Protein AF-A0A957X904-F1 (afdb_monomer_lite)

Sequence (317 aa):
MTVTFKRHELLTELVPTVSINSQHCNVSQPSIAPAMNRIPTRLILPKRQPLYLSLRFLAGVILTFALTLFLFVIMMQPVLAEFGEMTILLGATAGVSLIAGLAAYYFGWFERSRRLAWTLLGGYLLSSLLTLLNVMVTTWRMFIEPHDRSLATILLLFATSIAMALGYFLSMAVTDKVGAVGEAARAIARGQLRTRVQVPGRDEVAELAHSFNEMAEQLEQADRQQRELEQLRRNLIAWVGHDLRTPLASVRAMVEALADGMVDDPATQQRYLRTAQRDIHALSLLIDNLFEMAQIDAGGLPLDRQPNALSDLLSDT

pLDDT: mean 71.55, std 19.42, range [31.61, 97.62]

Foldseek 3Di:
DDDDDDDDDDDDDDDDDDDDDDDDDDDDDDDDDDDDDDDPDDPPPPPPDPVVVLVVVVVVLVVVLVVVLVVCCVPPVDDPVVSVVVNVLSVVLSVVVSVVVVCCVVVPVVPPDPAPLVVQLVVLLVVLVSVLVSVLVVLVPPDPDPPVSVVSNVVSVVVSVVSSVVSNVVSVLLRVLQVQLVVQVVCVVVVVLPRAGCDDDPDPSRVVSVVSNVVSVVVVVVVVVVVVVVVVVVVVCVVLVVVLVVLVVLLVVLVVCVVVVVDVDPVVNVVSVVSNVVSVVVNVVVVVVVVVVVCVVVVVDDDPDDDDDPVVVVVVD

Radius of gyration: 44.97 Å; chains: 1; bounding box: 89×115×118 Å

Structure (mmCIF, N/CA/C/O backbone):
data_AF-A0A957X904-F1
#
_entry.id   AF-A0A957X904-F1
#
loop_
_atom_site.group_PDB
_atom_site.id
_atom_site.type_symbol
_atom_site.label_atom_id
_atom_site.label_alt_id
_atom_site.label_comp_id
_atom_site.label_asym_id
_atom_site.label_entity_id
_atom_site.label_seq_id
_atom_site.pdbx_PDB_ins_code
_atom_site.Cartn_x
_atom_site.Cartn_y
_atom_site.Cartn_z
_atom_site.occupancy
_atom_site.B_iso_or_equiv
_atom_site.auth_seq_id
_atom_site.auth_comp_id
_atom_site.auth_asym_id
_atom_site.auth_atom_id
_atom_site.pdbx_PDB_model_num
ATOM 1 N N . MET A 1 1 ? -44.330 72.583 50.716 1.00 31.67 1 MET A N 1
ATOM 2 C CA . MET A 1 1 ? -44.062 73.773 49.883 1.00 31.67 1 MET A CA 1
ATOM 3 C C . MET A 1 1 ? -42.564 73.787 49.603 1.00 31.67 1 MET A C 1
ATOM 5 O O . MET A 1 1 ? -41.793 73.561 50.523 1.00 31.67 1 MET A O 1
ATOM 9 N N . THR A 1 2 ? -42.207 73.861 48.327 1.00 34.34 2 THR A N 1
ATOM 10 C CA . THR A 1 2 ? -40.905 73.635 47.665 1.00 34.34 2 THR A CA 1
ATOM 11 C C . THR A 1 2 ? -39.723 74.392 48.284 1.00 34.34 2 THR A C 1
ATOM 13 O O . THR A 1 2 ? -39.941 75.519 48.695 1.00 34.34 2 THR A O 1
ATOM 16 N N . VAL A 1 3 ? -38.499 73.827 48.255 1.00 31.61 3 VAL A N 1
ATOM 17 C CA . VAL A 1 3 ? -37.268 74.403 47.641 1.00 31.61 3 VAL A CA 1
ATOM 18 C C . VAL A 1 3 ? -36.152 73.331 47.575 1.00 31.61 3 VAL A C 1
ATOM 20 O O . VAL A 1 3 ? -35.881 72.616 48.532 1.00 31.61 3 VAL A O 1
ATOM 23 N N . THR A 1 4 ? -35.525 73.245 46.401 1.00 35.28 4 THR A N 1
ATOM 24 C CA . THR A 1 4 ? -34.351 72.467 45.943 1.00 35.28 4 THR A CA 1
ATOM 25 C C . THR A 1 4 ? -32.992 73.117 46.261 1.00 35.28 4 THR A C 1
ATOM 27 O O . THR A 1 4 ? -32.924 74.334 46.163 1.00 35.28 4 THR A O 1
ATOM 30 N N . PHE A 1 5 ? -31.908 72.334 46.452 1.00 32.19 5 PHE A N 1
ATOM 31 C CA . PHE A 1 5 ? -30.491 72.611 46.050 1.00 32.19 5 PHE A CA 1
ATOM 32 C C . PHE A 1 5 ? -29.609 71.361 46.365 1.00 32.19 5 PHE A C 1
ATOM 34 O O . PHE A 1 5 ? -29.611 70.908 47.500 1.00 32.19 5 PHE A O 1
ATOM 41 N N . LYS A 1 6 ? -29.098 70.568 45.400 1.00 34.03 6 LYS A N 1
ATOM 42 C CA . LYS A 1 6 ? -27.820 70.614 44.626 1.00 34.03 6 LYS A CA 1
ATOM 43 C C . LYS A 1 6 ? -26.514 70.447 45.454 1.00 34.03 6 LYS A C 1
ATOM 45 O O . LYS A 1 6 ? -26.110 71.408 46.093 1.00 34.03 6 LYS A O 1
ATOM 50 N N . ARG A 1 7 ? -25.779 69.321 45.288 1.00 36.09 7 ARG A N 1
ATOM 51 C CA . ARG A 1 7 ? -24.495 69.169 44.525 1.00 36.09 7 ARG A CA 1
ATOM 52 C C . ARG A 1 7 ? -23.482 68.140 45.112 1.00 36.09 7 ARG A C 1
ATOM 54 O O . ARG A 1 7 ? -23.175 68.236 46.288 1.00 36.09 7 ARG A O 1
ATOM 61 N N . HIS A 1 8 ? -22.877 67.346 44.201 1.00 33.28 8 HIS A N 1
ATOM 62 C CA . HIS A 1 8 ? -21.558 66.644 44.232 1.00 33.28 8 HIS A CA 1
ATOM 63 C C . HIS A 1 8 ? -21.377 65.515 45.272 1.00 33.28 8 HIS A C 1
ATOM 65 O O . HIS A 1 8 ? -21.923 65.599 46.354 1.00 33.28 8 HIS A O 1
ATOM 71 N N . GLU A 1 9 ? -20.688 64.394 45.033 1.00 36.44 9 GLU A N 1
ATOM 72 C CA . GLU A 1 9 ? -19.596 63.989 44.124 1.00 36.44 9 GLU A CA 1
ATOM 73 C C . GLU A 1 9 ? -19.450 62.435 44.213 1.00 36.44 9 GLU A C 1
ATOM 75 O O . GLU A 1 9 ? -20.203 61.841 44.980 1.00 36.44 9 GLU A O 1
ATOM 80 N N . LEU A 1 10 ? -18.459 61.820 43.528 1.00 34.97 10 LEU A N 1
ATOM 81 C CA . LEU A 1 10 ? -17.953 60.420 43.673 1.00 34.97 10 LEU A CA 1
ATOM 82 C C . LEU A 1 10 ? -18.737 59.335 42.877 1.00 34.97 10 LEU A C 1
ATOM 84 O O . LEU A 1 10 ? -19.943 59.227 43.019 1.00 34.97 10 LEU A O 1
ATOM 88 N N . LEU A 1 11 ? -18.180 58.483 41.998 1.00 36.94 11 LEU A N 1
ATOM 89 C CA . LEU A 1 11 ? -16.813 58.004 41.748 1.00 36.94 11 LEU A CA 1
ATOM 90 C C . LEU A 1 11 ? -16.633 57.585 40.276 1.00 36.94 11 LEU A C 1
ATOM 92 O O . LEU A 1 11 ? -17.449 56.855 39.716 1.00 36.94 11 LEU A O 1
ATOM 96 N N . THR A 1 12 ? -15.498 57.992 39.712 1.00 34.53 12 THR A N 1
ATOM 97 C CA . THR A 1 12 ? -14.867 57.433 38.513 1.00 34.53 12 THR A CA 1
ATOM 98 C C . THR A 1 12 ? -13.638 56.654 39.004 1.00 34.53 12 THR A C 1
ATOM 100 O O . THR A 1 12 ? -12.665 57.282 39.409 1.00 34.53 12 THR A O 1
ATOM 103 N N . GLU A 1 13 ? -13.666 55.319 39.005 1.00 37.50 13 GLU A N 1
ATOM 104 C CA . GLU A 1 13 ? -12.480 54.455 39.199 1.00 37.50 13 GLU A CA 1
ATOM 105 C C . GLU A 1 13 ? -12.170 53.777 37.849 1.00 37.50 13 GLU A C 1
ATOM 107 O O . GLU A 1 13 ? -13.065 53.207 37.233 1.00 37.50 13 GLU A O 1
ATOM 112 N N . LEU A 1 14 ? -11.029 54.006 37.184 1.00 36.75 14 LEU A N 1
ATOM 113 C CA . LEU A 1 14 ? -9.638 53.613 37.491 1.00 36.75 14 LEU A CA 1
ATOM 114 C C . LEU A 1 14 ? -9.405 52.091 37.469 1.00 36.75 14 LEU A C 1
ATOM 116 O O . LEU A 1 14 ? -9.478 51.426 38.493 1.00 36.75 14 LEU A O 1
ATOM 120 N N . VAL A 1 15 ? -8.998 51.565 36.307 1.00 37.53 15 VAL A N 1
ATOM 121 C CA . VAL A 1 15 ? -8.236 50.307 36.199 1.00 37.53 15 VAL A CA 1
ATOM 122 C C . VAL A 1 15 ? -7.023 50.553 35.293 1.00 37.53 15 VAL A C 1
ATOM 124 O O . VAL A 1 15 ? -7.213 50.800 34.100 1.00 37.53 15 VAL A O 1
ATOM 127 N N . PRO A 1 16 ? -5.781 50.512 35.811 1.00 37.16 16 PRO A N 1
ATOM 128 C CA . PRO A 1 16 ? -4.582 50.536 34.991 1.00 37.16 16 PRO A CA 1
ATOM 129 C C . PRO A 1 16 ? -4.064 49.120 34.691 1.00 37.16 16 PRO A C 1
ATOM 131 O O . PRO A 1 16 ? -4.105 48.205 35.509 1.00 37.16 16 PRO A O 1
ATOM 134 N N . THR A 1 17 ? -3.534 48.988 33.482 1.00 37.53 17 THR A N 1
ATOM 135 C CA . THR A 1 17 ? -2.759 47.874 32.928 1.00 37.53 17 THR A CA 1
ATOM 136 C C . THR A 1 17 ? -1.468 47.599 33.702 1.00 37.53 17 THR A C 1
ATOM 138 O O . THR A 1 17 ? -0.701 48.529 33.948 1.00 37.53 17 THR A O 1
ATOM 141 N N . VAL A 1 18 ? -1.150 46.324 33.958 1.00 34.72 18 VAL A N 1
ATOM 142 C CA . VAL A 1 18 ? 0.202 45.879 34.339 1.00 34.72 18 VAL A CA 1
ATOM 143 C C . VAL A 1 18 ? 0.595 44.665 33.496 1.00 34.72 18 VAL A C 1
ATOM 145 O O . VAL A 1 18 ? -0.012 43.602 33.574 1.00 34.72 18 VAL A O 1
ATOM 148 N N . SER A 1 19 ? 1.626 44.863 32.677 1.00 35.84 19 SER A N 1
ATOM 149 C CA . SER A 1 19 ? 2.350 43.854 31.905 1.00 35.84 19 SER A CA 1
ATOM 150 C C . SER A 1 19 ? 3.629 43.505 32.662 1.00 35.84 19 SER A C 1
ATOM 152 O O . SER A 1 19 ? 4.439 44.401 32.892 1.00 35.84 19 SER A O 1
ATOM 154 N N . ILE A 1 20 ? 3.848 42.231 33.007 1.00 35.66 20 ILE A N 1
ATOM 155 C CA . ILE A 1 20 ? 5.158 41.734 33.457 1.00 35.66 20 ILE A CA 1
ATOM 156 C C . ILE A 1 20 ? 5.444 40.386 32.789 1.00 35.66 20 ILE A C 1
ATOM 158 O O . ILE A 1 20 ? 4.725 39.407 32.964 1.00 35.66 20 ILE A O 1
ATOM 162 N N . ASN A 1 21 ? 6.521 40.387 32.009 1.00 35.41 21 ASN A N 1
ATOM 163 C CA . ASN A 1 21 ? 7.203 39.244 31.423 1.00 35.41 21 ASN A CA 1
ATOM 164 C C . ASN A 1 21 ? 8.313 38.801 32.391 1.00 35.41 21 ASN A C 1
ATOM 166 O O . ASN A 1 21 ? 9.082 39.651 32.841 1.00 35.41 21 ASN A O 1
ATOM 170 N N . SER A 1 22 ? 8.448 37.505 32.671 1.00 37.84 22 SER A N 1
ATOM 171 C CA . SER A 1 22 ? 9.691 36.949 33.220 1.00 37.84 22 SER A CA 1
ATOM 172 C C . SER A 1 22 ? 9.853 35.468 32.877 1.00 37.84 22 SER A C 1
ATOM 174 O O . SER A 1 22 ? 9.089 34.591 33.274 1.00 37.84 22 SER A O 1
ATOM 176 N N . GLN A 1 23 ? 10.903 35.217 32.102 1.00 36.59 23 GLN A N 1
ATOM 177 C CA . GLN A 1 23 ? 11.491 33.914 31.843 1.00 36.59 23 GLN A CA 1
ATOM 178 C C . GLN A 1 23 ? 12.194 33.358 33.098 1.00 36.59 23 GLN A C 1
ATOM 180 O O . GLN A 1 23 ? 12.712 34.115 33.913 1.00 36.59 23 GLN A O 1
ATOM 185 N N . HIS A 1 24 ? 12.307 32.024 33.125 1.00 36.28 24 HIS A N 1
ATOM 186 C CA . HIS A 1 24 ? 13.259 31.187 33.876 1.00 36.28 24 HIS A CA 1
ATOM 187 C C . HIS A 1 24 ? 13.130 31.071 35.406 1.00 36.28 24 HIS A C 1
ATOM 189 O O . HIS A 1 24 ? 13.574 31.943 36.139 1.00 36.28 24 HIS A O 1
ATOM 195 N N . CYS A 1 25 ? 12.703 29.885 35.873 1.00 33.72 25 CYS A N 1
ATOM 196 C CA . CYS A 1 25 ? 13.503 29.010 36.753 1.00 33.72 25 CYS A CA 1
ATOM 197 C C . CYS A 1 25 ? 12.774 27.671 37.004 1.00 33.72 25 CYS A C 1
ATOM 199 O O . CYS A 1 25 ? 11.745 27.668 37.669 1.00 33.72 25 CYS A O 1
ATOM 201 N N . ASN A 1 26 ? 13.300 26.534 36.529 1.00 32.84 26 ASN A N 1
ATOM 202 C CA . ASN A 1 26 ? 13.511 25.376 37.407 1.00 32.84 26 ASN A CA 1
ATOM 203 C C . ASN A 1 26 ? 14.544 24.404 36.810 1.00 32.84 26 ASN A C 1
ATOM 205 O O . ASN A 1 26 ? 14.677 24.264 35.596 1.00 32.84 26 ASN A O 1
ATOM 209 N N . VAL A 1 27 ? 15.295 23.794 37.714 1.00 41.25 27 VAL A N 1
ATOM 210 C CA . VAL A 1 27 ? 16.651 23.263 37.609 1.00 41.25 27 VAL A CA 1
ATOM 211 C C . VAL A 1 27 ? 16.627 21.720 37.608 1.00 41.25 27 VAL A C 1
ATOM 213 O O . VAL A 1 27 ? 15.892 21.119 38.381 1.00 41.25 27 VAL A O 1
ATOM 216 N N . SER A 1 28 ? 17.406 21.117 36.693 1.00 38.31 28 SER A N 1
ATOM 217 C CA . SER A 1 28 ? 18.358 19.974 36.813 1.00 38.31 28 SER A CA 1
ATOM 218 C C . SER A 1 28 ? 18.241 19.052 38.055 1.00 38.31 28 SER A C 1
ATOM 220 O O . SER A 1 28 ? 18.188 19.580 39.155 1.00 38.31 28 SER A O 1
ATOM 222 N N . GLN A 1 29 ? 18.337 17.703 38.082 1.00 48.34 29 GLN A N 1
ATOM 223 C CA . GLN A 1 29 ? 19.063 16.623 37.344 1.00 48.34 29 GLN A CA 1
ATOM 224 C C . GLN A 1 29 ? 18.896 15.295 38.202 1.00 48.34 29 GLN A C 1
ATOM 226 O O . GLN A 1 29 ? 18.227 15.382 39.229 1.00 48.34 29 GLN A O 1
ATOM 231 N N . PRO A 1 30 ? 19.593 14.131 38.029 1.00 44.62 30 PRO A N 1
ATOM 232 C CA . PRO A 1 30 ? 19.871 13.257 36.866 1.00 44.62 30 PRO A CA 1
ATOM 233 C C . PRO A 1 30 ? 19.777 11.701 37.123 1.00 44.62 30 PRO A C 1
ATOM 235 O O . PRO A 1 30 ? 19.778 11.224 38.249 1.00 44.62 30 PRO A O 1
ATOM 238 N N . SER A 1 31 ? 19.853 10.920 36.026 1.00 38.28 31 SER A N 1
ATOM 239 C CA . SER A 1 31 ? 20.616 9.654 35.809 1.00 38.28 31 SER A CA 1
ATOM 240 C C . SER A 1 31 ? 20.348 8.340 36.588 1.00 38.28 31 SER A C 1
ATOM 242 O O . SER A 1 31 ? 20.919 8.134 37.653 1.00 38.28 31 SER A O 1
ATOM 244 N N . ILE A 1 32 ? 19.755 7.344 35.895 1.00 39.62 32 ILE A N 1
ATOM 245 C CA . ILE A 1 32 ? 20.239 5.938 35.836 1.00 39.62 32 ILE A CA 1
ATOM 246 C C . ILE A 1 32 ? 20.048 5.404 34.394 1.00 39.62 32 ILE A C 1
ATOM 248 O O . ILE A 1 32 ? 18.939 5.411 33.865 1.00 39.62 32 ILE A O 1
ATOM 252 N N . ALA A 1 33 ? 21.130 4.959 33.750 1.00 43.31 33 ALA A N 1
ATOM 253 C CA . ALA A 1 33 ? 21.159 4.234 32.466 1.00 43.31 33 ALA A CA 1
ATOM 254 C C . ALA A 1 33 ? 21.333 2.710 32.711 1.00 43.31 33 ALA A C 1
ATOM 256 O O . ALA A 1 33 ? 21.553 2.317 33.853 1.00 43.31 33 ALA A O 1
ATOM 257 N N . PRO A 1 34 ? 21.465 1.845 31.685 1.00 45.56 34 PRO A N 1
ATOM 258 C CA . PRO A 1 34 ? 20.548 1.536 30.585 1.00 45.56 34 PRO A CA 1
ATOM 259 C C . PRO A 1 34 ? 20.154 0.034 30.590 1.00 45.56 34 PRO A C 1
ATOM 261 O O . PRO A 1 34 ? 20.970 -0.829 30.904 1.00 45.56 34 PRO A O 1
ATOM 264 N N . ALA A 1 35 ? 18.938 -0.324 30.163 1.00 43.09 35 ALA A N 1
ATOM 265 C CA . ALA A 1 35 ? 18.599 -1.723 29.871 1.00 43.09 35 ALA A CA 1
ATOM 266 C C . ALA A 1 35 ? 18.770 -2.002 28.370 1.00 43.09 35 ALA A C 1
ATOM 268 O O . ALA A 1 35 ? 18.061 -1.467 27.519 1.00 43.09 35 ALA A O 1
ATOM 269 N N . MET A 1 36 ? 19.775 -2.822 28.078 1.00 44.22 36 MET A N 1
ATOM 270 C CA . MET A 1 36 ? 20.197 -3.312 26.772 1.00 44.22 36 MET A CA 1
ATOM 271 C C . MET A 1 36 ? 19.066 -3.867 25.889 1.00 44.22 36 MET A C 1
ATOM 273 O O . MET A 1 36 ? 18.312 -4.750 26.282 1.00 44.22 36 MET A O 1
ATOM 277 N N . ASN A 1 37 ? 19.104 -3.425 24.630 1.00 50.28 37 ASN A N 1
ATOM 278 C CA . ASN A 1 37 ? 19.083 -4.259 23.427 1.00 50.28 37 ASN A CA 1
ATOM 279 C C . ASN A 1 37 ? 18.023 -5.375 23.337 1.00 50.28 37 ASN A C 1
ATOM 281 O O . ASN A 1 37 ? 18.264 -6.506 23.751 1.00 50.28 37 ASN A O 1
ATOM 285 N N . ARG A 1 38 ? 16.953 -5.106 22.579 1.00 49.88 38 ARG A N 1
ATOM 286 C CA . ARG A 1 38 ? 16.425 -6.074 21.603 1.00 49.88 38 ARG A CA 1
ATOM 287 C C . ARG A 1 38 ? 16.066 -5.351 20.313 1.00 49.88 38 ARG A C 1
ATOM 289 O O . ARG A 1 38 ? 14.928 -4.950 20.101 1.00 49.88 38 ARG A O 1
ATOM 296 N N . ILE A 1 39 ? 17.063 -5.180 19.451 1.00 52.22 39 ILE A N 1
ATOM 297 C CA . ILE A 1 39 ? 16.830 -4.991 18.018 1.00 52.22 39 ILE A CA 1
ATOM 298 C C . ILE A 1 39 ? 16.138 -6.273 17.519 1.00 52.22 39 ILE A C 1
ATOM 300 O O . ILE A 1 39 ? 16.755 -7.335 17.623 1.00 52.22 39 ILE A O 1
ATOM 304 N N . PRO A 1 40 ? 14.902 -6.246 16.986 1.00 43.69 40 PRO A N 1
ATOM 305 C CA . PRO A 1 40 ? 14.392 -7.399 16.268 1.00 43.69 40 PRO A CA 1
ATOM 306 C C . PRO A 1 40 ? 15.175 -7.526 14.961 1.00 43.69 40 PRO A C 1
ATOM 308 O O . PRO A 1 40 ? 15.174 -6.650 14.095 1.00 43.69 40 PRO A O 1
ATOM 311 N N . THR A 1 41 ? 15.917 -8.624 14.916 1.00 49.62 41 THR A N 1
ATOM 312 C CA . THR A 1 41 ? 16.732 -9.188 13.851 1.00 49.62 41 THR A CA 1
ATOM 313 C C . THR A 1 41 ? 16.241 -8.774 12.468 1.00 49.62 41 THR A C 1
ATOM 315 O O . THR A 1 41 ? 15.245 -9.292 11.964 1.00 49.62 41 THR A O 1
ATOM 318 N N . ARG A 1 42 ? 16.970 -7.863 11.808 1.00 37.34 42 ARG A N 1
ATOM 319 C CA . ARG A 1 42 ? 16.876 -7.771 10.350 1.00 37.34 42 ARG A CA 1
ATOM 320 C C . ARG A 1 42 ? 17.268 -9.145 9.830 1.00 37.34 42 ARG A C 1
ATOM 322 O O . ARG A 1 42 ? 18.409 -9.561 10.020 1.00 37.34 42 ARG A O 1
ATOM 329 N N . LEU A 1 43 ? 16.328 -9.841 9.200 1.00 41.28 43 LEU A N 1
ATOM 330 C CA . LEU A 1 43 ? 16.641 -10.954 8.324 1.00 41.28 43 LEU A CA 1
ATOM 331 C C . LEU A 1 43 ? 17.522 -10.369 7.215 1.00 41.28 43 LEU A C 1
ATOM 333 O O . LEU A 1 43 ? 17.033 -9.806 6.236 1.00 41.28 43 LEU A O 1
ATOM 337 N N . ILE A 1 44 ? 18.838 -10.399 7.428 1.00 37.50 44 ILE A N 1
ATOM 338 C CA . ILE A 1 44 ? 19.819 -10.128 6.391 1.00 37.50 44 ILE A CA 1
ATOM 339 C C . ILE A 1 44 ? 19.670 -11.315 5.450 1.00 37.50 44 ILE A C 1
ATOM 341 O O . ILE A 1 44 ? 20.289 -12.359 5.644 1.00 37.50 44 ILE A O 1
ATOM 345 N N . LEU A 1 45 ? 18.788 -11.173 4.457 1.00 43.25 45 LEU A N 1
ATOM 346 C CA . LEU A 1 45 ? 18.852 -11.995 3.260 1.00 43.25 45 LEU A CA 1
ATOM 347 C C . LEU A 1 45 ? 20.325 -11.985 2.837 1.00 43.25 45 LEU A C 1
ATOM 349 O O . LEU A 1 45 ? 20.900 -10.891 2.757 1.00 43.25 45 LEU A O 1
ATOM 353 N N . PRO A 1 46 ? 20.969 -13.152 2.652 1.00 35.59 46 PRO A N 1
ATOM 354 C CA . PRO A 1 46 ? 22.378 -13.195 2.305 1.00 35.59 46 PRO A CA 1
ATOM 355 C C . PRO A 1 46 ? 22.566 -12.271 1.111 1.00 35.59 46 PRO A C 1
ATOM 357 O O . PRO A 1 46 ? 21.883 -12.433 0.098 1.00 35.59 46 PRO A O 1
ATOM 360 N N . LYS A 1 47 ? 23.427 -11.258 1.273 1.00 43.28 47 LYS A N 1
ATOM 361 C CA . LYS A 1 47 ? 23.848 -10.342 0.213 1.00 43.28 47 LYS A CA 1
ATOM 362 C C . LYS A 1 47 ? 24.332 -11.234 -0.923 1.00 43.28 47 LYS A C 1
ATOM 364 O O . LYS A 1 47 ? 25.460 -11.722 -0.866 1.00 43.28 47 LYS A O 1
ATOM 369 N N . ARG A 1 48 ? 23.446 -11.556 -1.878 1.00 43.62 48 ARG A N 1
ATOM 370 C CA . ARG A 1 48 ? 23.776 -12.426 -3.008 1.00 43.62 48 ARG A CA 1
ATOM 371 C C . ARG A 1 48 ? 25.012 -11.807 -3.625 1.00 43.62 48 ARG A C 1
ATOM 373 O O . ARG A 1 48 ? 25.005 -10.627 -3.971 1.00 43.62 48 ARG A O 1
ATOM 380 N N . GLN A 1 49 ? 26.097 -12.571 -3.602 1.00 49.59 49 GLN A N 1
ATOM 381 C CA . GLN A 1 49 ? 27.416 -12.022 -3.840 1.00 49.59 49 GLN A CA 1
ATOM 382 C C . GLN A 1 49 ? 27.438 -11.366 -5.230 1.00 49.59 49 GLN A C 1
ATOM 384 O O . GLN A 1 49 ? 27.058 -12.021 -6.206 1.00 49.59 49 GLN A O 1
ATOM 389 N N . PRO A 1 50 ? 27.884 -10.102 -5.340 1.00 52.62 50 PRO A N 1
ATOM 390 C CA . PRO A 1 50 ? 27.898 -9.351 -6.600 1.00 52.62 50 PRO A CA 1
ATOM 391 C C . PRO A 1 50 ? 28.709 -10.051 -7.707 1.00 52.62 50 PRO A C 1
ATOM 393 O O . PRO A 1 50 ? 28.497 -9.826 -8.897 1.00 52.62 50 PRO A O 1
ATOM 396 N N . LEU A 1 51 ? 29.603 -10.956 -7.301 1.00 57.31 51 LEU A N 1
ATOM 397 C CA . LEU A 1 51 ? 30.523 -11.692 -8.155 1.00 57.31 51 LEU A CA 1
ATOM 398 C C . LEU A 1 51 ? 29.825 -12.634 -9.150 1.00 57.31 51 LEU A C 1
ATOM 400 O O . LEU A 1 51 ? 30.291 -12.771 -10.272 1.00 57.31 51 LEU A O 1
ATOM 404 N N . TYR A 1 52 ? 28.705 -13.269 -8.785 1.00 60.69 52 TYR A N 1
ATOM 405 C CA . TYR A 1 52 ? 28.041 -14.237 -9.676 1.00 60.69 52 TYR A CA 1
ATOM 406 C C . TYR A 1 52 ? 27.320 -13.556 -10.852 1.00 60.69 52 TYR A C 1
ATOM 408 O O . TYR A 1 52 ? 27.219 -14.119 -11.941 1.00 60.69 52 TYR A O 1
ATOM 416 N N . LEU A 1 53 ? 26.835 -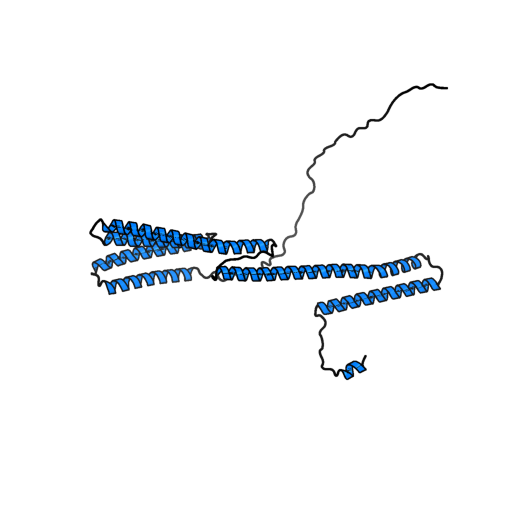12.326 -10.654 1.00 55.31 53 LEU A N 1
ATOM 417 C CA . LEU A 1 53 ? 26.144 -11.560 -11.691 1.00 55.31 53 LEU A CA 1
ATOM 418 C C . LEU A 1 53 ? 27.127 -11.005 -12.731 1.00 55.31 53 LEU A C 1
ATOM 420 O O . LEU A 1 53 ? 26.873 -11.118 -13.930 1.00 55.31 53 LEU A O 1
ATOM 424 N N . SER A 1 54 ? 28.271 -10.474 -12.286 1.00 61.00 54 SER A N 1
ATOM 425 C CA . SER A 1 54 ? 29.333 -10.010 -13.186 1.00 61.00 54 SER A CA 1
ATOM 426 C C . SER A 1 54 ? 29.970 -11.165 -13.964 1.00 61.00 54 SER A C 1
ATOM 428 O O . SER A 1 54 ? 30.234 -11.013 -15.156 1.00 61.00 54 SER A O 1
ATOM 430 N N . LEU A 1 55 ? 30.124 -12.343 -13.345 1.00 68.75 55 LEU A N 1
ATOM 431 C CA . LEU A 1 55 ? 30.623 -13.546 -14.021 1.00 68.75 55 LEU A CA 1
ATOM 432 C C . LEU A 1 55 ? 29.685 -14.012 -15.148 1.00 68.75 55 LEU A C 1
ATOM 434 O O . LEU A 1 55 ? 30.149 -14.369 -16.228 1.00 68.75 55 LEU A O 1
ATOM 438 N N . ARG A 1 56 ? 28.361 -13.972 -14.928 1.00 62.03 56 ARG A N 1
ATOM 439 C CA . ARG A 1 56 ? 27.358 -14.327 -15.951 1.0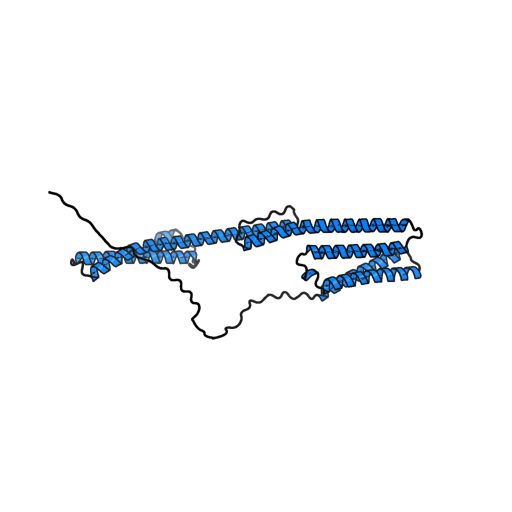0 62.03 56 ARG A CA 1
ATOM 440 C C . ARG A 1 56 ? 27.311 -13.324 -17.100 1.00 62.03 56 ARG A C 1
ATOM 442 O O . ARG A 1 56 ? 27.165 -13.734 -18.247 1.00 62.03 56 ARG A O 1
ATOM 449 N N . PHE A 1 57 ? 27.450 -12.033 -16.804 1.00 57.25 57 PHE A N 1
ATOM 450 C CA . PHE A 1 57 ? 27.516 -10.989 -17.827 1.00 57.25 57 PHE A CA 1
ATOM 451 C C . PHE A 1 57 ? 28.770 -11.137 -18.698 1.00 57.25 57 PHE A C 1
ATOM 453 O O . PHE A 1 57 ? 28.666 -11.154 -19.922 1.00 57.25 57 PHE A O 1
ATOM 460 N N . LEU A 1 58 ? 29.934 -11.345 -18.074 1.00 67.31 58 LEU A N 1
ATOM 461 C CA . LEU A 1 58 ? 31.195 -11.605 -18.771 1.00 67.31 58 LEU A CA 1
ATOM 462 C C . LEU A 1 58 ? 31.100 -12.849 -19.668 1.00 67.31 58 LEU A C 1
ATOM 464 O O . LEU A 1 58 ? 31.485 -12.797 -20.833 1.00 67.31 58 LEU A O 1
ATOM 468 N N . ALA A 1 59 ? 30.531 -13.943 -19.151 1.00 69.38 59 ALA A N 1
ATOM 469 C CA . ALA A 1 59 ? 30.309 -15.164 -19.923 1.00 69.38 59 ALA A CA 1
ATOM 470 C C . ALA A 1 59 ? 29.379 -14.932 -21.128 1.00 69.38 59 ALA A C 1
ATOM 472 O O . ALA A 1 59 ? 29.649 -15.442 -22.213 1.00 69.38 59 ALA A O 1
ATOM 473 N N . GLY A 1 60 ? 28.323 -14.126 -20.963 1.00 62.31 60 GLY A N 1
ATOM 474 C CA . GLY A 1 60 ? 27.423 -13.738 -22.051 1.00 62.31 60 GLY A CA 1
ATOM 475 C C . GLY A 1 60 ? 28.129 -12.948 -23.155 1.00 62.31 60 GLY A C 1
ATOM 476 O O . GLY A 1 60 ? 27.992 -13.293 -24.326 1.00 62.31 60 GLY A O 1
ATOM 477 N N . VAL A 1 61 ? 28.941 -11.947 -22.793 1.00 63.34 61 VAL A N 1
ATOM 478 C CA . VAL A 1 61 ? 29.713 -11.136 -23.754 1.00 63.34 61 VAL A CA 1
ATOM 479 C C . VAL A 1 61 ? 30.710 -12.002 -24.533 1.00 63.34 61 VAL A C 1
ATOM 481 O O . VAL A 1 61 ? 30.762 -11.925 -25.762 1.00 63.34 61 VAL A O 1
ATOM 484 N N . ILE A 1 62 ? 31.448 -12.880 -23.843 1.00 70.69 62 ILE A N 1
ATOM 485 C CA . ILE A 1 62 ? 32.400 -13.812 -24.471 1.00 70.69 62 ILE A CA 1
ATOM 486 C C . ILE A 1 62 ? 31.680 -14.764 -25.436 1.00 70.69 62 ILE A C 1
ATOM 488 O O . ILE A 1 62 ? 32.155 -14.973 -26.551 1.00 70.69 62 ILE A O 1
ATOM 492 N N . LEU A 1 63 ? 30.516 -15.298 -25.048 1.00 70.12 63 LEU A N 1
ATOM 493 C CA . LEU A 1 63 ? 29.717 -16.183 -25.896 1.00 70.12 63 LEU A CA 1
ATOM 494 C C . LEU A 1 63 ? 29.222 -15.468 -27.161 1.00 70.12 63 LEU A C 1
ATOM 496 O O . LEU A 1 63 ? 29.358 -16.007 -28.257 1.00 70.12 63 LEU A O 1
ATOM 500 N N . THR A 1 64 ? 28.689 -14.248 -27.032 1.00 61.41 64 THR A N 1
ATOM 501 C CA . THR A 1 64 ? 28.238 -13.457 -28.190 1.00 61.41 64 THR A CA 1
ATOM 502 C C . THR A 1 64 ? 29.385 -13.101 -29.130 1.00 61.41 64 THR A C 1
ATOM 504 O O . THR A 1 64 ? 29.226 -13.178 -30.347 1.00 61.41 64 THR A O 1
ATOM 507 N N . PHE A 1 65 ? 30.559 -12.776 -28.583 1.00 65.75 65 PHE A N 1
ATOM 508 C CA . PHE A 1 65 ? 31.761 -12.494 -29.360 1.00 65.75 65 PHE A CA 1
ATOM 509 C C . PHE A 1 65 ? 32.234 -13.735 -30.130 1.00 65.75 65 PHE A C 1
ATOM 511 O O . PHE A 1 65 ? 32.435 -13.668 -31.342 1.00 65.75 65 PHE A O 1
ATOM 518 N N . ALA A 1 66 ? 32.323 -14.884 -29.453 1.00 68.19 66 ALA A N 1
ATOM 519 C CA . ALA A 1 66 ? 32.713 -16.153 -30.063 1.00 68.19 66 ALA A CA 1
ATOM 520 C C . ALA A 1 66 ? 31.730 -16.600 -31.157 1.00 68.19 66 ALA A C 1
ATOM 522 O O . ALA A 1 66 ? 32.160 -17.011 -32.232 1.00 68.19 66 ALA A O 1
ATOM 523 N N . LEU A 1 67 ? 30.419 -16.470 -30.920 1.00 68.88 67 LEU A N 1
ATOM 524 C CA . LEU A 1 67 ? 29.382 -16.811 -31.897 1.00 68.88 67 LEU A CA 1
ATOM 525 C C . LEU A 1 67 ? 29.439 -15.906 -33.136 1.00 68.88 67 LEU A C 1
ATOM 527 O O . LEU A 1 67 ? 29.325 -16.392 -34.259 1.00 68.88 67 LEU A O 1
ATOM 531 N N . THR A 1 68 ? 29.650 -14.603 -32.936 1.00 62.59 68 THR A N 1
ATOM 532 C CA . THR A 1 68 ? 29.766 -13.628 -34.033 1.00 62.59 68 THR A CA 1
ATOM 533 C C . THR A 1 68 ? 30.992 -13.921 -34.896 1.00 62.59 68 THR A C 1
ATOM 535 O O . THR A 1 68 ? 30.902 -13.935 -36.122 1.00 62.59 68 THR A O 1
ATOM 538 N N . LEU A 1 69 ? 32.127 -14.227 -34.262 1.00 63.78 69 LEU A N 1
ATOM 539 C CA . LEU A 1 69 ? 33.371 -14.569 -34.949 1.00 63.78 69 LEU A CA 1
ATOM 540 C C . LEU A 1 69 ? 33.263 -15.910 -35.693 1.00 63.78 69 LEU A C 1
ATOM 542 O O . LEU A 1 69 ? 33.717 -16.025 -36.828 1.00 63.78 69 LEU A O 1
ATOM 546 N N . PHE A 1 70 ? 32.596 -16.899 -35.096 1.00 69.69 70 PHE A N 1
ATOM 547 C CA . PHE A 1 70 ? 32.317 -18.189 -35.727 1.00 69.69 70 PHE A CA 1
ATOM 548 C C . PHE A 1 70 ? 31.426 -18.056 -36.972 1.00 69.69 70 PHE A C 1
ATOM 550 O O . PHE A 1 70 ? 31.764 -18.588 -38.030 1.00 69.69 70 PHE A O 1
ATOM 557 N N . LEU A 1 71 ? 30.322 -17.303 -36.878 1.00 61.38 71 LEU A N 1
ATOM 558 C CA . LEU A 1 71 ? 29.431 -17.038 -38.015 1.00 61.38 71 LEU A CA 1
ATOM 559 C C . LEU A 1 71 ? 30.152 -16.303 -39.152 1.00 61.38 71 LEU A C 1
ATOM 561 O O . LEU A 1 71 ? 29.962 -16.645 -40.318 1.00 61.38 71 LEU A O 1
ATOM 565 N N . PHE A 1 72 ? 31.010 -15.336 -38.821 1.00 57.75 72 PHE A N 1
ATOM 566 C CA . PHE A 1 72 ? 31.812 -14.602 -39.799 1.00 57.75 72 PHE A CA 1
ATOM 567 C C . PHE A 1 72 ? 32.779 -15.515 -40.570 1.00 57.75 72 PHE A C 1
ATOM 569 O O . PHE A 1 72 ? 32.828 -15.458 -41.799 1.00 57.75 72 PHE A O 1
ATOM 576 N N . VAL A 1 73 ? 33.500 -16.398 -39.867 1.00 66.81 73 VAL A N 1
ATOM 577 C CA . VAL A 1 73 ? 34.434 -17.358 -40.485 1.00 66.81 73 VAL A CA 1
ATOM 578 C C . VAL A 1 73 ? 33.713 -18.299 -41.450 1.00 66.81 73 VAL A C 1
ATOM 580 O O . VAL A 1 73 ? 34.223 -18.564 -42.537 1.00 66.81 73 VAL A O 1
ATOM 583 N N . ILE A 1 74 ? 32.520 -18.772 -41.076 1.00 69.50 74 ILE A N 1
ATOM 584 C CA . ILE A 1 74 ? 31.722 -19.680 -41.911 1.00 69.50 74 ILE A CA 1
ATOM 585 C C . ILE A 1 74 ? 31.161 -18.976 -43.150 1.00 69.50 74 ILE A C 1
ATOM 587 O O . ILE A 1 74 ? 31.171 -19.565 -44.228 1.00 69.50 74 ILE A O 1
ATOM 591 N N . MET A 1 75 ? 30.670 -17.740 -43.020 1.00 55.53 75 MET A N 1
ATOM 592 C CA . MET A 1 75 ? 30.033 -17.025 -44.133 1.00 55.53 75 MET A CA 1
ATOM 593 C C . MET A 1 75 ? 31.017 -16.456 -45.159 1.00 55.53 75 MET A C 1
ATOM 595 O O . MET A 1 75 ? 30.696 -16.460 -46.343 1.00 55.53 75 MET A O 1
ATOM 599 N N . MET A 1 76 ? 32.168 -15.929 -44.729 1.00 61.28 76 MET A N 1
ATOM 600 C CA . MET A 1 76 ? 33.013 -15.079 -45.588 1.00 61.28 76 MET A CA 1
ATOM 601 C C . MET A 1 76 ? 34.328 -15.722 -46.050 1.00 61.28 76 MET A C 1
ATOM 603 O O . MET A 1 76 ? 34.986 -15.127 -46.894 1.00 61.28 76 MET A O 1
ATOM 607 N N . GLN A 1 77 ? 34.730 -16.890 -45.519 1.00 64.31 77 GLN A N 1
ATOM 608 C CA . GLN A 1 77 ? 36.043 -17.527 -45.776 1.00 64.31 77 GLN A CA 1
ATOM 609 C C . GLN A 1 77 ? 37.206 -16.511 -45.935 1.00 64.31 77 GLN A C 1
ATOM 611 O O . GLN A 1 77 ? 37.860 -16.466 -46.978 1.00 64.31 77 GLN A O 1
ATOM 616 N N . PRO A 1 78 ? 37.444 -15.653 -44.925 1.00 63.41 78 PRO A N 1
ATOM 617 C CA . PRO A 1 78 ? 38.302 -14.479 -45.071 1.00 63.41 78 PRO A CA 1
ATOM 618 C C . PRO A 1 78 ? 39.788 -14.838 -45.215 1.00 63.41 78 PRO A C 1
ATOM 620 O O . PRO A 1 78 ? 40.276 -15.817 -44.644 1.00 63.41 78 PRO A O 1
ATOM 623 N N . VAL A 1 79 ? 40.540 -13.985 -45.915 1.00 69.75 79 VAL 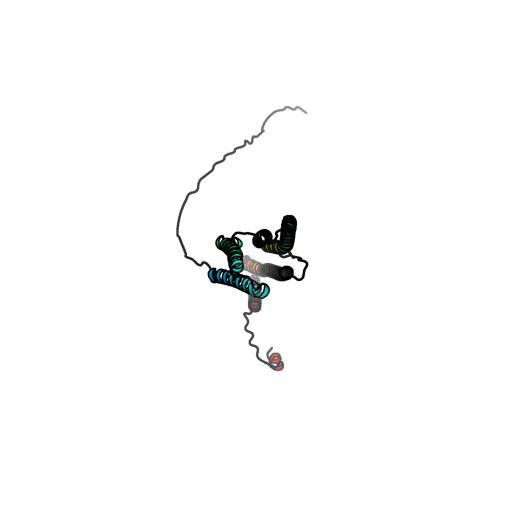A N 1
ATOM 624 C CA . VAL A 1 79 ? 42.009 -14.064 -45.993 1.00 69.75 79 VAL A CA 1
ATOM 625 C C . VAL A 1 79 ? 42.612 -13.713 -44.618 1.00 69.75 79 VAL A C 1
ATOM 627 O O . VAL A 1 79 ? 42.096 -12.843 -43.915 1.00 69.75 79 VAL A O 1
ATOM 630 N N . LEU A 1 80 ? 43.719 -14.359 -44.215 1.00 69.94 80 LEU A N 1
ATOM 631 C CA . LEU A 1 80 ? 44.306 -14.254 -42.858 1.00 69.94 80 LEU A CA 1
ATOM 632 C C . LEU A 1 80 ? 44.562 -12.809 -42.368 1.00 69.94 80 LEU A C 1
ATOM 634 O O . LEU A 1 80 ? 44.511 -12.559 -41.165 1.00 69.94 80 LEU A O 1
ATOM 638 N N . ALA A 1 81 ? 44.809 -11.860 -43.277 1.00 65.38 81 ALA A N 1
ATOM 639 C CA . ALA A 1 81 ? 45.019 -10.450 -42.939 1.00 65.38 81 ALA A CA 1
ATOM 640 C C . ALA A 1 81 ? 43.720 -9.725 -42.521 1.00 65.38 81 ALA A C 1
ATOM 642 O O . ALA A 1 81 ? 43.713 -8.989 -41.536 1.00 65.38 81 ALA A O 1
ATOM 643 N N . GLU A 1 82 ? 42.602 -9.982 -43.206 1.00 62.47 82 GLU A N 1
ATOM 644 C CA . GLU A 1 82 ? 41.297 -9.354 -42.933 1.00 62.47 82 GLU A CA 1
ATOM 645 C C . GLU A 1 82 ? 40.666 -9.891 -41.640 1.00 62.47 82 GLU A C 1
ATOM 647 O O . GLU A 1 82 ? 39.992 -9.170 -40.897 1.00 62.47 82 GLU A O 1
ATOM 652 N N . PHE A 1 83 ? 40.955 -11.155 -41.319 1.00 64.38 83 PHE A N 1
ATOM 653 C CA . PHE A 1 83 ? 40.548 -11.783 -40.065 1.00 64.38 83 PHE A CA 1
ATOM 654 C C . PHE A 1 83 ? 41.174 -11.099 -38.837 1.00 64.38 83 PHE A C 1
ATOM 656 O O . PHE A 1 83 ? 40.498 -10.900 -37.822 1.00 64.38 83 PHE A O 1
ATOM 663 N N . GLY A 1 84 ? 42.446 -10.691 -38.931 1.00 68.69 84 GLY A N 1
ATOM 664 C CA . GLY A 1 84 ? 43.139 -9.969 -37.861 1.00 68.69 84 GLY A CA 1
ATOM 665 C C . GLY A 1 84 ? 42.487 -8.620 -37.553 1.00 68.69 84 GLY A C 1
ATOM 666 O O . GLY A 1 84 ? 42.217 -8.309 -36.392 1.00 68.69 84 GLY A O 1
ATOM 667 N N . GLU A 1 85 ? 42.149 -7.849 -38.587 1.00 64.19 85 GLU A N 1
ATOM 668 C CA . GLU A 1 85 ? 41.518 -6.537 -38.420 1.00 64.19 85 GLU A CA 1
ATOM 669 C C . GLU A 1 85 ? 40.120 -6.605 -37.797 1.00 64.19 85 GLU A C 1
ATOM 671 O O . GLU A 1 85 ? 39.793 -5.794 -36.922 1.00 64.19 85 GLU A O 1
ATOM 676 N N . MET A 1 86 ? 39.303 -7.575 -38.216 1.00 61.22 86 MET A N 1
ATOM 677 C CA . MET A 1 86 ? 37.952 -7.763 -37.682 1.00 61.22 86 MET A CA 1
ATOM 678 C C . MET A 1 86 ? 37.970 -8.270 -36.240 1.00 61.22 86 MET A C 1
ATOM 680 O O . MET A 1 86 ? 37.195 -7.792 -35.409 1.00 61.22 86 MET A O 1
ATOM 684 N N . THR A 1 87 ? 38.895 -9.176 -35.908 1.00 67.75 87 THR A N 1
ATOM 685 C CA . THR A 1 87 ? 39.059 -9.685 -34.538 1.00 67.75 87 THR A CA 1
ATOM 686 C C . THR A 1 87 ? 39.452 -8.563 -33.575 1.00 67.75 87 THR A C 1
ATOM 688 O O . THR A 1 87 ? 38.909 -8.473 -32.473 1.00 67.75 87 THR A O 1
ATOM 691 N N . ILE A 1 88 ? 40.338 -7.658 -34.003 1.00 71.75 88 ILE A N 1
ATOM 692 C CA . ILE A 1 88 ? 40.742 -6.492 -33.206 1.00 71.75 88 ILE A CA 1
ATOM 693 C C . ILE A 1 88 ? 39.568 -5.519 -33.021 1.00 71.75 88 ILE A C 1
ATOM 695 O O . ILE A 1 88 ? 39.342 -5.040 -31.909 1.00 71.75 88 ILE A O 1
ATOM 699 N N . LEU A 1 89 ? 38.786 -5.248 -34.071 1.00 63.56 89 LEU A N 1
ATOM 700 C CA . LEU A 1 89 ? 37.643 -4.329 -34.011 1.00 63.56 89 LEU A CA 1
ATOM 701 C C . LEU A 1 89 ? 36.511 -4.850 -33.106 1.00 63.56 89 LEU A C 1
ATOM 703 O O . LEU A 1 89 ? 36.027 -4.135 -32.222 1.00 63.56 89 LEU A O 1
ATOM 707 N N . LEU A 1 90 ? 36.098 -6.105 -33.298 1.00 62.09 90 LEU A N 1
ATOM 708 C CA . LEU A 1 90 ? 35.086 -6.752 -32.460 1.00 62.09 90 LEU A CA 1
ATOM 709 C C . LEU A 1 90 ? 35.583 -6.885 -31.012 1.00 62.09 90 LEU A C 1
ATOM 711 O O . LEU A 1 90 ? 34.816 -6.680 -30.074 1.00 62.09 90 LEU A O 1
ATOM 715 N N . GLY A 1 91 ? 36.875 -7.172 -30.814 1.00 66.75 91 GLY A N 1
ATOM 716 C CA . GLY A 1 91 ? 37.480 -7.276 -29.487 1.00 66.75 91 GLY A CA 1
ATOM 717 C C . GLY A 1 91 ? 37.483 -5.938 -28.747 1.00 66.75 91 GLY A C 1
ATOM 718 O O . GLY A 1 91 ? 37.119 -5.874 -27.573 1.00 66.75 91 GLY A O 1
ATOM 719 N N . ALA A 1 92 ? 37.814 -4.848 -29.445 1.00 70.44 92 ALA A N 1
ATOM 720 C CA . ALA A 1 92 ? 37.788 -3.502 -28.883 1.00 70.44 92 ALA A CA 1
ATOM 721 C C . ALA A 1 92 ? 36.363 -3.065 -28.496 1.00 70.44 92 ALA A C 1
ATOM 723 O O . ALA A 1 92 ? 36.148 -2.561 -27.394 1.00 70.44 92 ALA A O 1
ATOM 724 N N . THR A 1 93 ? 35.370 -3.303 -29.358 1.00 61.97 93 THR A N 1
ATOM 725 C CA . THR A 1 93 ? 33.966 -2.936 -29.086 1.00 61.97 93 THR A CA 1
ATOM 726 C C . THR A 1 93 ? 33.343 -3.779 -27.967 1.00 61.97 93 THR A C 1
ATOM 728 O O . THR A 1 93 ? 32.641 -3.237 -27.105 1.00 61.97 93 THR A O 1
ATOM 731 N N . ALA A 1 94 ? 33.661 -5.075 -27.904 1.00 62.91 94 ALA A N 1
ATOM 732 C CA . ALA A 1 94 ? 33.288 -5.943 -26.789 1.00 62.91 94 ALA A CA 1
ATOM 733 C C . ALA A 1 94 ? 33.936 -5.483 -25.471 1.00 62.91 94 ALA A C 1
ATOM 735 O O . ALA A 1 94 ? 33.260 -5.417 -24.444 1.00 62.91 94 ALA A O 1
ATOM 736 N N . GLY A 1 95 ? 35.213 -5.086 -25.506 1.00 69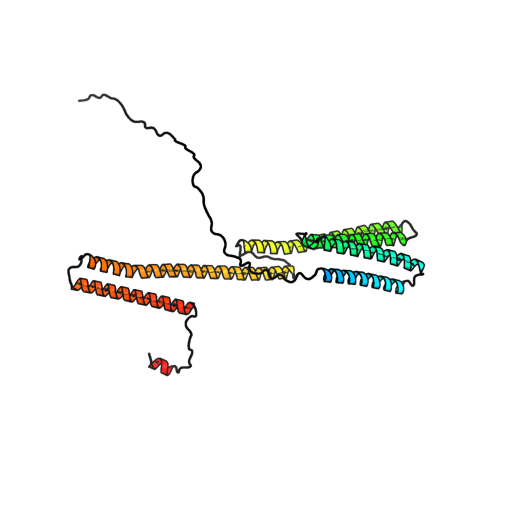.56 95 GLY A N 1
ATOM 737 C CA . GLY A 1 95 ? 35.934 -4.550 -24.350 1.00 69.56 95 GLY A CA 1
ATOM 738 C C . GLY A 1 95 ? 35.316 -3.260 -23.805 1.00 69.56 95 GLY A C 1
ATOM 739 O O . GLY A 1 95 ? 35.072 -3.156 -22.604 1.00 69.56 95 GLY A O 1
ATOM 740 N N . VAL A 1 96 ? 34.984 -2.300 -24.674 1.00 70.44 96 VAL A N 1
ATOM 741 C CA . VAL A 1 96 ? 34.320 -1.047 -24.268 1.00 70.44 96 VAL A CA 1
ATOM 742 C C . VAL A 1 96 ? 32.932 -1.321 -23.680 1.00 70.44 96 VAL A C 1
ATOM 744 O O . VAL A 1 96 ? 32.599 -0.775 -22.629 1.00 70.44 96 VAL A O 1
ATOM 747 N N . SER A 1 97 ? 32.146 -2.208 -24.300 1.00 64.00 97 SER A N 1
ATOM 748 C CA . SER A 1 97 ? 30.822 -2.613 -23.796 1.00 64.00 97 SER A CA 1
ATOM 749 C C . SER A 1 97 ? 30.911 -3.248 -22.404 1.00 64.00 97 SER A C 1
ATOM 751 O O . SER A 1 97 ? 30.111 -2.946 -21.516 1.00 64.00 97 SER A O 1
ATOM 753 N N . LEU A 1 98 ? 31.920 -4.099 -22.196 1.00 67.69 98 LEU A N 1
ATOM 754 C CA . LEU A 1 98 ? 32.173 -4.779 -20.931 1.00 67.69 98 LEU A CA 1
ATOM 755 C C . LEU A 1 98 ? 32.594 -3.794 -19.832 1.00 67.69 98 LEU A C 1
ATOM 757 O O . LEU A 1 98 ? 32.051 -3.843 -18.729 1.00 67.69 98 LEU A O 1
ATOM 761 N N . ILE A 1 99 ? 33.516 -2.875 -20.134 1.00 74.31 99 ILE A N 1
ATOM 762 C CA . ILE A 1 99 ? 33.980 -1.847 -19.191 1.00 74.31 99 ILE A CA 1
ATOM 763 C C . ILE A 1 99 ? 32.833 -0.904 -18.823 1.00 74.31 99 ILE A C 1
ATOM 765 O O . ILE A 1 99 ? 32.647 -0.610 -17.645 1.00 74.31 99 ILE A O 1
ATOM 769 N N . ALA A 1 100 ? 32.027 -0.470 -19.796 1.00 65.62 100 ALA A N 1
ATOM 770 C CA . ALA A 1 100 ? 30.884 0.403 -19.549 1.00 65.62 100 ALA A CA 1
ATOM 771 C C . ALA A 1 100 ? 29.812 -0.285 -18.681 1.00 65.62 100 ALA A C 1
ATOM 773 O O . ALA A 1 100 ? 29.310 0.317 -17.729 1.00 65.62 100 ALA A O 1
ATOM 774 N N . GLY A 1 101 ? 29.515 -1.563 -18.945 1.00 61.19 101 GLY A N 1
ATOM 775 C CA . GLY A 1 101 ? 28.597 -2.364 -18.129 1.00 61.19 101 GLY A CA 1
ATOM 776 C C . GLY A 1 101 ? 29.103 -2.592 -16.700 1.00 61.19 101 GLY A C 1
ATOM 777 O O . GLY A 1 101 ? 28.351 -2.422 -15.738 1.00 61.19 101 GLY A O 1
ATOM 778 N N . LEU A 1 102 ? 30.392 -2.910 -16.536 1.00 69.06 102 LEU A N 1
ATOM 779 C CA . LEU A 1 102 ? 31.019 -3.087 -15.222 1.00 69.06 102 LEU A CA 1
ATOM 780 C C . LEU A 1 102 ? 31.128 -1.771 -14.445 1.00 69.06 102 LEU A C 1
ATOM 782 O O . LEU A 1 102 ? 30.916 -1.768 -13.235 1.00 69.06 102 LEU A O 1
ATOM 786 N N . ALA A 1 103 ? 31.399 -0.652 -15.117 1.00 67.56 103 ALA A N 1
ATOM 787 C CA . ALA A 1 103 ? 31.405 0.670 -14.501 1.00 67.56 103 ALA A CA 1
ATOM 788 C C . ALA A 1 103 ? 30.001 1.056 -14.011 1.00 67.56 103 ALA A C 1
ATOM 790 O O . ALA A 1 103 ? 29.850 1.454 -12.857 1.00 67.56 103 ALA A O 1
ATOM 791 N N . ALA A 1 104 ? 28.961 0.865 -14.830 1.00 62.31 104 ALA A N 1
ATOM 792 C CA . ALA A 1 104 ? 27.575 1.111 -14.423 1.00 62.31 104 ALA A CA 1
ATOM 793 C C . ALA A 1 104 ? 27.167 0.270 -13.197 1.00 62.31 104 ALA A C 1
ATOM 795 O O . ALA A 1 104 ? 26.448 0.752 -12.316 1.00 62.31 104 ALA A O 1
ATOM 796 N N . TYR A 1 105 ? 27.668 -0.965 -13.116 1.00 63.16 105 TYR A N 1
ATOM 797 C CA . TYR A 1 105 ? 27.474 -1.853 -11.975 1.00 63.16 105 TYR A CA 1
ATOM 798 C C . TYR A 1 105 ? 28.239 -1.395 -10.722 1.00 63.16 105 TYR A C 1
ATOM 800 O O . TYR A 1 105 ? 27.641 -1.249 -9.657 1.00 63.16 105 TYR A O 1
ATOM 808 N N . TYR A 1 106 ? 29.544 -1.127 -10.838 1.00 65.75 106 TYR A N 1
ATOM 809 C CA . TYR A 1 106 ? 30.418 -0.803 -9.703 1.00 65.75 106 TYR A CA 1
ATOM 810 C C . TYR A 1 106 ? 30.124 0.573 -9.094 1.00 65.75 106 TYR A C 1
ATOM 812 O O . TYR A 1 106 ? 30.154 0.730 -7.876 1.00 65.75 106 TYR A O 1
ATOM 820 N N . PHE A 1 107 ? 29.763 1.561 -9.920 1.00 64.75 107 PHE A N 1
ATOM 821 C CA . PHE A 1 107 ? 29.302 2.867 -9.439 1.00 64.75 107 PHE A CA 1
ATOM 822 C C . PHE A 1 107 ? 27.905 2.815 -8.796 1.00 64.75 107 PHE A C 1
ATOM 824 O O . PHE A 1 107 ? 27.415 3.837 -8.310 1.00 64.75 107 PHE A O 1
ATOM 831 N N . GLY A 1 108 ? 27.259 1.642 -8.776 1.00 54.69 108 GLY A N 1
ATOM 832 C CA . GLY A 1 108 ? 25.958 1.451 -8.150 1.00 54.69 108 GLY A CA 1
ATOM 833 C C . GLY A 1 108 ? 24.869 2.284 -8.816 1.00 54.69 108 GLY A C 1
ATOM 834 O O . GLY A 1 108 ? 23.958 2.747 -8.134 1.00 54.69 108 GLY A O 1
ATOM 835 N N . TRP A 1 109 ? 24.941 2.507 -10.136 1.00 52.66 109 TRP A N 1
ATOM 836 C CA . TRP A 1 109 ? 23.961 3.325 -10.866 1.00 52.66 109 TRP A CA 1
ATOM 837 C C . TRP A 1 109 ? 22.529 2.811 -10.626 1.00 52.66 109 TRP A C 1
ATOM 839 O O . TRP A 1 109 ? 21.605 3.596 -10.403 1.00 52.66 109 TRP A O 1
ATOM 849 N N . PHE A 1 110 ? 22.369 1.484 -10.566 1.00 52.97 110 PHE A N 1
ATOM 850 C CA . PHE A 1 110 ? 21.106 0.810 -10.255 1.00 52.97 110 PHE A CA 1
ATOM 851 C C . PHE A 1 110 ? 20.592 1.058 -8.831 1.00 52.97 110 PHE A C 1
ATOM 853 O O . PHE A 1 110 ? 19.384 1.129 -8.632 1.00 52.97 110 PHE A O 1
ATOM 860 N N . GLU A 1 111 ? 21.485 1.222 -7.857 1.00 50.53 111 GLU A N 1
ATOM 861 C CA . GLU A 1 111 ? 21.133 1.408 -6.443 1.00 50.53 111 GLU A CA 1
ATOM 862 C C . GLU A 1 111 ? 21.001 2.893 -6.066 1.00 50.53 111 GLU A C 1
ATOM 864 O O . GLU A 1 111 ? 20.281 3.243 -5.132 1.00 50.53 111 GLU A O 1
ATOM 869 N N . ARG A 1 112 ? 21.667 3.791 -6.805 1.00 53.06 112 ARG A N 1
ATOM 870 C CA . ARG A 1 112 ? 21.671 5.237 -6.545 1.00 53.06 112 ARG A CA 1
ATOM 871 C C . ARG A 1 112 ? 20.509 5.976 -7.208 1.00 53.06 112 ARG A C 1
ATOM 873 O O . ARG A 1 112 ? 20.138 7.062 -6.759 1.00 53.06 112 ARG A O 1
ATOM 880 N N . SER A 1 113 ? 19.920 5.409 -8.260 1.00 50.78 113 SER A N 1
ATOM 881 C CA . SER A 1 113 ? 18.778 6.019 -8.940 1.00 50.78 113 SER A CA 1
ATOM 882 C C . SER A 1 113 ? 17.472 5.753 -8.194 1.00 50.78 113 SER A C 1
ATOM 884 O O . SER A 1 113 ? 17.012 4.623 -8.072 1.00 50.78 113 SER A O 1
ATOM 886 N N . ARG A 1 114 ? 16.807 6.828 -7.763 1.00 55.78 114 ARG A N 1
ATOM 887 C CA . ARG A 1 114 ? 15.508 6.794 -7.068 1.00 55.78 114 ARG A CA 1
ATOM 888 C C . ARG A 1 114 ? 14.341 6.312 -7.947 1.00 55.78 114 ARG A C 1
ATOM 890 O O . ARG A 1 114 ? 13.247 6.111 -7.429 1.00 55.78 114 ARG A O 1
ATOM 897 N N . ARG A 1 115 ? 14.541 6.186 -9.268 1.00 62.44 115 ARG A N 1
ATOM 898 C CA . ARG A 1 115 ? 13.532 5.725 -10.237 1.00 62.44 115 ARG A CA 1
ATOM 899 C C . ARG A 1 115 ? 14.158 4.733 -11.222 1.00 62.44 115 ARG A C 1
ATOM 901 O O . ARG A 1 115 ? 15.151 5.055 -11.877 1.00 62.44 115 ARG A O 1
ATOM 908 N N . LEU A 1 116 ? 13.533 3.563 -11.356 1.00 60.28 116 LEU A N 1
ATOM 909 C CA . LEU A 1 116 ? 13.954 2.459 -12.235 1.00 60.28 116 LEU A CA 1
ATOM 910 C C . LEU A 1 116 ? 13.890 2.839 -13.732 1.00 60.28 116 LEU A C 1
ATOM 912 O O . LEU A 1 116 ? 14.617 2.304 -14.561 1.00 60.28 116 LEU A O 1
ATOM 916 N N . ALA A 1 117 ? 13.092 3.853 -14.070 1.00 60.97 117 ALA A N 1
ATOM 917 C CA . ALA A 1 117 ? 13.036 4.443 -15.404 1.00 60.97 117 ALA A CA 1
ATOM 918 C C . ALA A 1 117 ? 14.392 4.982 -15.883 1.00 60.97 117 ALA A C 1
ATOM 920 O O . ALA A 1 117 ? 14.774 4.754 -17.026 1.00 60.97 117 ALA A O 1
ATOM 921 N N . TRP A 1 118 ? 15.140 5.673 -15.015 1.00 59.91 118 TRP A N 1
ATOM 922 C CA . TRP A 1 118 ? 16.419 6.285 -15.393 1.00 59.91 118 TRP A CA 1
ATOM 923 C C . TRP A 1 118 ? 17.528 5.255 -15.595 1.00 59.91 118 TRP A C 1
ATOM 925 O O . TRP A 1 118 ? 18.437 5.489 -16.388 1.00 59.91 118 TRP A O 1
ATOM 935 N N . THR A 1 119 ? 17.459 4.115 -14.907 1.00 61.59 119 THR A N 1
ATOM 936 C CA . THR A 1 119 ? 18.439 3.034 -15.067 1.00 61.59 119 THR A CA 1
ATOM 937 C C . THR A 1 119 ? 18.195 2.278 -16.367 1.00 61.59 119 THR A C 1
ATOM 939 O O . THR A 1 119 ? 19.144 2.035 -17.109 1.00 61.59 119 THR A O 1
ATOM 942 N N . LEU A 1 120 ? 16.931 1.992 -16.699 1.00 68.31 120 LEU A N 1
ATOM 943 C CA . LEU A 1 120 ? 16.564 1.417 -17.995 1.00 68.31 120 LEU A CA 1
ATOM 944 C C . LEU A 1 120 ? 16.883 2.378 -19.140 1.00 68.31 120 LEU A C 1
ATOM 946 O O . LEU A 1 120 ? 17.541 1.981 -20.098 1.00 68.31 120 LEU A O 1
ATOM 950 N N . LEU A 1 121 ? 16.485 3.648 -19.020 1.00 68.62 121 LEU A N 1
ATOM 951 C CA . LEU A 1 121 ? 16.754 4.661 -20.037 1.00 68.62 121 LEU A CA 1
ATOM 952 C C . LEU A 1 121 ? 18.255 4.827 -20.268 1.00 68.62 121 LEU A C 1
ATOM 954 O O . LEU A 1 121 ? 18.684 4.804 -21.414 1.00 68.62 121 LEU A O 1
ATOM 958 N N . GLY A 1 122 ? 19.050 4.939 -19.199 1.00 69.19 122 GLY A N 1
ATOM 959 C CA . GLY A 1 122 ? 20.507 5.037 -19.291 1.00 69.19 122 GLY A CA 1
ATOM 960 C C . GLY A 1 122 ? 21.137 3.819 -19.971 1.00 69.19 122 GLY A C 1
ATOM 961 O O . GLY A 1 122 ? 21.997 3.988 -20.832 1.00 69.19 122 GLY A O 1
ATOM 962 N N . GLY A 1 123 ? 20.668 2.607 -19.653 1.00 69.31 123 GLY A N 1
ATOM 963 C CA . GLY A 1 123 ? 21.113 1.373 -20.307 1.00 69.31 123 GLY A CA 1
ATOM 964 C C . GLY A 1 123 ? 20.776 1.328 -21.800 1.00 69.31 123 GLY A C 1
ATOM 965 O O . GLY A 1 123 ? 21.644 1.008 -22.612 1.00 69.31 123 GLY A O 1
ATOM 966 N N . TYR A 1 124 ? 19.552 1.712 -22.176 1.00 73.94 124 TYR A N 1
ATOM 967 C CA . TYR A 1 124 ? 19.131 1.794 -23.579 1.00 73.94 124 TYR A CA 1
ATOM 968 C C . TYR A 1 124 ? 19.899 2.865 -24.356 1.00 73.94 124 TYR A C 1
ATOM 970 O O . TYR A 1 124 ? 20.355 2.602 -25.466 1.00 73.94 124 TYR A O 1
ATOM 978 N N . LEU A 1 125 ? 20.091 4.049 -23.771 1.00 73.56 125 LEU A N 1
ATOM 979 C CA . LEU A 1 125 ? 20.875 5.137 -24.359 1.00 73.56 125 LEU A CA 1
ATOM 980 C C . LEU A 1 125 ? 22.318 4.704 -24.618 1.00 73.56 125 LEU A C 1
ATOM 982 O O . LEU A 1 125 ? 22.834 4.890 -25.717 1.00 73.56 125 LEU A O 1
ATOM 986 N N . LEU A 1 126 ? 22.946 4.087 -23.615 1.00 73.00 126 LEU A N 1
ATOM 987 C CA . LEU A 1 126 ? 24.311 3.588 -23.697 1.00 73.00 126 LEU A CA 1
ATOM 988 C C . LEU A 1 126 ? 24.430 2.506 -24.780 1.00 73.00 126 LEU A C 1
ATOM 990 O O . LEU A 1 126 ? 25.272 2.625 -25.664 1.00 73.00 126 LEU A O 1
ATOM 994 N N . SER A 1 127 ? 23.550 1.499 -24.771 1.00 69.62 127 SER A N 1
ATOM 995 C CA . SER A 1 127 ? 23.533 0.431 -25.781 1.00 69.62 127 SER A CA 1
ATOM 996 C C . SER A 1 127 ? 23.297 0.966 -27.199 1.00 69.62 127 SER A C 1
ATOM 998 O O . SER A 1 127 ? 23.987 0.552 -28.132 1.00 69.62 127 SER A O 1
ATOM 1000 N N . SER A 1 128 ? 22.388 1.930 -27.363 1.00 73.44 128 SER A N 1
ATOM 1001 C CA . SER A 1 128 ? 22.107 2.566 -28.654 1.00 73.44 128 SER A CA 1
ATOM 1002 C C . SER A 1 128 ? 23.301 3.383 -29.160 1.00 73.44 128 SER A C 1
ATOM 1004 O O . SER A 1 128 ? 23.668 3.275 -30.328 1.00 73.44 128 SER A O 1
ATOM 1006 N N . LEU A 1 129 ? 23.984 4.122 -28.277 1.00 74.31 129 LEU A N 1
ATOM 1007 C CA . LEU A 1 129 ? 25.194 4.880 -28.612 1.00 74.31 129 LEU A CA 1
ATOM 1008 C C . LEU A 1 129 ? 26.362 3.964 -29.004 1.00 74.31 129 LEU A C 1
ATOM 1010 O O . LEU A 1 129 ? 27.066 4.236 -29.974 1.00 74.31 129 LEU A O 1
ATOM 1014 N N . LEU A 1 130 ? 26.551 2.864 -28.272 1.00 69.19 130 LEU A N 1
ATOM 1015 C CA . LEU A 1 130 ? 27.555 1.842 -28.576 1.00 69.19 130 LEU A CA 1
ATOM 1016 C C . LEU A 1 130 ? 27.287 1.168 -29.924 1.00 69.19 130 LEU A C 1
ATOM 1018 O O . LEU A 1 130 ? 28.212 1.003 -30.716 1.00 69.19 130 LEU A O 1
ATOM 1022 N N . THR A 1 131 ? 26.028 0.830 -30.205 1.00 71.88 131 THR A N 1
ATOM 1023 C CA . THR A 1 131 ? 25.613 0.269 -31.500 1.00 71.88 131 THR A CA 1
ATOM 1024 C C . THR A 1 131 ? 25.869 1.271 -32.624 1.00 71.88 131 THR A C 1
ATOM 1026 O O . THR A 1 131 ? 26.421 0.906 -33.661 1.00 71.88 131 THR A O 1
ATOM 1029 N N . LEU A 1 132 ? 25.556 2.550 -32.389 1.00 72.19 132 LEU A N 1
ATOM 1030 C CA . LEU A 1 132 ? 25.790 3.619 -33.350 1.00 72.19 132 LEU A CA 1
ATOM 1031 C C . LEU A 1 132 ? 27.267 3.813 -33.671 1.00 72.19 132 LEU A C 1
ATOM 1033 O O . LEU A 1 132 ? 27.638 3.892 -34.841 1.00 72.19 132 LEU A O 1
ATOM 1037 N N . LEU A 1 133 ? 28.116 3.833 -32.647 1.00 70.38 133 LEU A N 1
ATOM 1038 C CA . LEU A 1 133 ? 29.561 3.929 -32.812 1.00 70.38 133 LEU A CA 1
ATOM 1039 C C . LEU A 1 133 ? 30.111 2.715 -33.570 1.00 70.38 133 LEU A C 1
ATOM 1041 O O . LEU A 1 133 ? 30.928 2.883 -34.471 1.00 70.38 133 LEU A O 1
ATOM 1045 N N . ASN A 1 134 ? 29.637 1.509 -33.247 1.00 65.00 134 ASN A N 1
ATOM 1046 C CA . ASN A 1 134 ? 30.092 0.275 -33.885 1.00 65.00 134 ASN A CA 1
ATOM 1047 C C . ASN A 1 134 ? 29.817 0.298 -35.396 1.00 65.00 134 ASN A C 1
ATOM 1049 O O . ASN A 1 134 ? 30.745 0.205 -36.196 1.00 65.00 134 ASN A O 1
ATOM 1053 N N . VAL A 1 135 ? 28.572 0.561 -35.800 1.00 68.88 135 VAL A N 1
ATOM 1054 C CA . VAL A 1 135 ? 28.215 0.596 -37.226 1.00 68.88 135 VAL A CA 1
ATOM 1055 C C . VAL A 1 135 ? 28.846 1.789 -37.953 1.00 68.88 135 VAL A C 1
ATOM 1057 O O . VAL A 1 135 ? 29.234 1.653 -39.114 1.00 68.88 135 VAL A O 1
ATOM 1060 N N . MET A 1 136 ? 29.009 2.938 -37.288 1.00 67.88 136 MET A N 1
ATOM 1061 C CA . MET A 1 136 ? 29.746 4.087 -37.832 1.00 67.88 136 MET A CA 1
ATOM 1062 C C . MET A 1 136 ? 31.182 3.691 -38.209 1.00 67.88 136 MET A C 1
ATOM 1064 O O . MET A 1 136 ? 31.633 3.978 -39.318 1.00 67.88 136 MET A O 1
ATOM 1068 N N . VAL A 1 137 ? 31.886 2.987 -37.316 1.00 65.75 137 VAL A N 1
ATOM 1069 C CA . VAL A 1 137 ? 33.258 2.516 -37.560 1.00 65.75 137 VAL A CA 1
ATOM 1070 C C . VAL A 1 137 ? 33.294 1.462 -38.671 1.00 65.75 137 VAL A C 1
ATOM 1072 O O . VAL A 1 137 ? 34.154 1.539 -39.550 1.00 65.75 137 VAL A O 1
ATOM 1075 N N . THR A 1 138 ? 32.346 0.521 -38.688 1.00 63.88 138 THR A N 1
ATOM 1076 C CA . THR A 1 138 ? 32.241 -0.503 -39.742 1.00 63.88 138 THR A CA 1
ATOM 1077 C C . THR A 1 138 ? 31.987 0.115 -41.119 1.00 63.88 138 THR A C 1
ATOM 1079 O O . THR A 1 138 ? 32.683 -0.207 -42.080 1.00 63.88 138 THR A O 1
ATOM 1082 N N . THR A 1 139 ? 31.055 1.068 -41.214 1.00 63.97 139 THR A N 1
ATOM 1083 C CA . THR A 1 139 ? 30.743 1.799 -42.456 1.00 63.97 139 THR A CA 1
ATOM 1084 C C . THR A 1 139 ? 31.953 2.584 -42.963 1.00 63.97 139 THR A C 1
ATOM 1086 O O . THR A 1 139 ? 32.196 2.657 -44.168 1.00 63.97 139 THR A O 1
ATOM 1089 N N . TRP A 1 140 ? 32.755 3.157 -42.058 1.00 64.69 140 TRP A N 1
ATOM 1090 C CA . TRP A 1 140 ? 33.954 3.901 -42.440 1.00 64.69 140 TRP A CA 1
ATOM 1091 C C . TRP A 1 140 ? 34.966 3.023 -43.188 1.00 64.69 140 TRP A C 1
ATOM 1093 O O . TRP A 1 140 ? 35.599 3.504 -44.129 1.00 64.69 140 TRP A O 1
ATOM 1103 N N . ARG A 1 141 ? 35.051 1.732 -42.834 1.00 58.91 141 ARG A N 1
ATOM 1104 C CA . ARG A 1 141 ? 35.976 0.771 -43.450 1.00 58.91 141 ARG A CA 1
ATOM 1105 C C . ARG A 1 141 ? 35.475 0.106 -44.736 1.00 58.91 141 ARG A C 1
ATOM 1107 O O . ARG A 1 141 ? 36.312 -0.355 -45.500 1.00 58.91 141 ARG A O 1
ATOM 1114 N N . MET A 1 142 ? 34.163 0.036 -44.982 1.00 58.34 142 MET A N 1
ATOM 1115 C CA . MET A 1 142 ? 33.607 -0.849 -46.024 1.00 58.34 142 MET A CA 1
ATOM 1116 C C . MET A 1 142 ? 33.387 -0.205 -47.414 1.00 58.34 142 MET A C 1
ATOM 1118 O O . MET A 1 142 ? 33.306 -0.946 -48.386 1.00 58.34 142 MET A O 1
ATOM 1122 N N . PHE A 1 143 ? 33.303 1.128 -47.565 1.00 50.06 143 PHE A N 1
ATOM 1123 C CA . PHE A 1 143 ? 32.883 1.755 -48.842 1.00 50.06 143 PHE A CA 1
ATOM 1124 C C . PHE A 1 143 ? 33.936 2.657 -49.513 1.00 50.06 143 PHE A C 1
ATOM 1126 O O . PHE A 1 143 ? 34.445 3.603 -48.907 1.00 50.06 143 PHE A O 1
ATOM 1133 N N . ILE A 1 144 ? 34.209 2.356 -50.791 1.00 54.78 144 ILE A N 1
ATOM 1134 C CA . ILE A 1 144 ? 35.124 3.053 -51.714 1.00 54.78 144 ILE A CA 1
ATOM 1135 C C . ILE A 1 144 ? 34.480 4.294 -52.377 1.00 54.78 144 ILE A C 1
ATOM 1137 O O . ILE A 1 144 ? 35.209 5.187 -52.801 1.00 54.78 144 ILE A O 1
ATOM 1141 N N . GLU A 1 145 ? 33.148 4.448 -52.359 1.00 60.06 145 GLU A N 1
ATOM 1142 C CA . GLU A 1 145 ? 32.459 5.652 -52.862 1.00 60.06 145 GLU A CA 1
ATOM 1143 C C . GLU A 1 145 ? 32.052 6.612 -51.708 1.00 60.06 145 GLU A C 1
ATOM 1145 O O . GLU A 1 145 ? 31.367 6.199 -50.766 1.00 60.06 145 GLU A O 1
ATOM 1150 N N . PRO A 1 146 ? 32.413 7.914 -51.744 1.00 60.59 146 PRO A N 1
ATOM 1151 C CA . PRO A 1 146 ? 32.147 8.866 -50.653 1.00 60.59 146 PRO A CA 1
ATOM 1152 C C . PRO A 1 146 ? 30.661 9.209 -50.427 1.00 60.59 146 PRO A C 1
ATOM 1154 O O . PRO A 1 146 ? 30.326 9.756 -49.374 1.00 60.59 146 PRO A O 1
ATOM 1157 N N . HIS A 1 147 ? 29.771 8.887 -51.371 1.00 55.12 147 HIS A N 1
ATOM 1158 C CA . HIS A 1 147 ? 28.344 9.225 -51.295 1.00 55.12 147 HIS A CA 1
ATOM 1159 C C . HIS A 1 147 ? 27.517 8.243 -50.440 1.00 55.12 147 HIS A C 1
ATOM 1161 O O . HIS A 1 147 ? 26.580 8.670 -49.766 1.00 55.12 147 HIS A O 1
ATOM 1167 N N . ASP A 1 148 ? 27.894 6.962 -50.388 1.00 56.53 148 ASP A N 1
ATOM 1168 C CA . ASP A 1 148 ? 27.145 5.928 -49.650 1.00 56.53 148 ASP A CA 1
ATOM 1169 C C . ASP A 1 148 ? 27.410 5.973 -48.137 1.00 56.53 148 ASP A C 1
ATOM 1171 O O . ASP A 1 148 ? 26.552 5.639 -47.315 1.00 56.53 148 ASP A O 1
ATOM 1175 N N . ARG A 1 149 ? 28.582 6.484 -47.742 1.00 62.31 149 ARG A N 1
ATOM 1176 C CA . ARG A 1 149 ? 28.972 6.632 -46.336 1.00 62.31 149 ARG A CA 1
ATOM 1177 C C . ARG A 1 149 ? 28.107 7.655 -45.591 1.00 62.31 149 ARG A C 1
ATOM 1179 O O . ARG A 1 149 ? 27.736 7.399 -44.452 1.00 62.31 149 ARG A O 1
ATOM 1186 N N . SER A 1 150 ? 27.787 8.803 -46.194 1.00 56.16 150 SER A N 1
ATOM 1187 C CA . SER A 1 150 ? 26.984 9.849 -45.535 1.00 56.16 150 SER A CA 1
ATOM 1188 C C . SER A 1 150 ? 25.513 9.451 -45.385 1.00 56.16 150 SER A C 1
ATOM 1190 O O . SER A 1 150 ? 24.883 9.782 -44.383 1.00 56.16 150 SER A O 1
ATOM 1192 N N . LEU A 1 151 ? 24.974 8.681 -46.334 1.00 54.25 151 LEU A N 1
ATOM 1193 C CA . LEU A 1 151 ? 23.618 8.136 -46.246 1.00 54.25 151 LEU A CA 1
ATOM 1194 C C . LEU A 1 151 ? 23.494 7.123 -45.101 1.00 54.25 151 LEU A C 1
ATOM 1196 O O . LEU A 1 151 ? 22.551 7.199 -44.310 1.00 54.25 151 LEU A O 1
ATOM 1200 N N . ALA A 1 152 ? 24.474 6.228 -44.956 1.00 63.22 152 ALA A N 1
ATOM 1201 C CA . ALA A 1 152 ? 24.498 5.246 -43.877 1.00 63.22 152 ALA A CA 1
ATOM 1202 C C . ALA A 1 152 ? 24.569 5.895 -42.482 1.00 63.22 152 ALA A C 1
ATOM 1204 O O . ALA A 1 152 ? 23.853 5.470 -41.576 1.00 63.22 152 ALA A O 1
ATOM 1205 N N . THR A 1 153 ? 25.365 6.955 -42.291 1.00 62.66 153 THR A N 1
ATOM 1206 C CA . THR A 1 153 ? 25.456 7.637 -40.985 1.00 62.66 153 THR A CA 1
ATOM 1207 C C . THR A 1 153 ? 24.176 8.383 -40.613 1.00 62.66 153 THR A C 1
ATOM 1209 O O . THR A 1 153 ? 23.755 8.332 -39.454 1.00 62.66 153 THR A O 1
ATOM 1212 N N . ILE A 1 154 ? 23.525 9.032 -41.583 1.00 57.66 154 ILE A N 1
ATOM 1213 C CA . ILE A 1 154 ? 22.252 9.738 -41.378 1.00 57.66 154 ILE A CA 1
ATOM 1214 C C . ILE A 1 154 ? 21.143 8.750 -41.003 1.00 57.66 154 ILE A C 1
ATOM 1216 O O . ILE A 1 154 ? 20.434 8.973 -40.020 1.00 57.66 154 ILE A O 1
ATOM 1220 N N . LEU A 1 155 ? 21.022 7.635 -41.734 1.00 54.84 155 LEU A N 1
ATOM 1221 C CA . LEU A 1 155 ? 20.039 6.586 -41.441 1.00 54.84 155 LEU A CA 1
ATOM 1222 C C . LEU A 1 155 ? 20.214 6.015 -40.031 1.00 54.84 155 LEU A C 1
ATOM 1224 O O . LEU A 1 155 ? 19.235 5.689 -39.360 1.00 54.84 155 LEU A O 1
ATOM 1228 N N . LEU A 1 156 ? 21.453 5.944 -39.555 1.00 67.06 156 LEU A N 1
ATOM 1229 C CA . LEU A 1 156 ? 21.751 5.368 -38.258 1.00 67.06 156 LEU A CA 1
ATOM 1230 C C . LEU A 1 156 ? 21.470 6.313 -37.095 1.00 67.06 156 LEU A C 1
ATOM 1232 O O . LEU A 1 156 ? 20.859 5.907 -36.107 1.00 67.06 156 LEU A O 1
ATOM 1236 N N . LEU A 1 157 ? 21.833 7.590 -37.235 1.00 63.69 157 LEU A N 1
ATOM 1237 C CA . LEU A 1 157 ? 21.435 8.630 -36.284 1.00 63.69 157 LEU A CA 1
ATOM 1238 C C . LEU A 1 157 ? 19.913 8.716 -36.172 1.00 63.69 157 LEU A C 1
ATOM 1240 O O . LEU A 1 157 ? 19.377 8.843 -35.069 1.00 63.69 157 LEU A O 1
ATOM 1244 N N . PHE A 1 158 ? 19.217 8.594 -37.301 1.00 53.56 158 PHE A N 1
ATOM 1245 C CA . PHE A 1 158 ? 17.764 8.560 -37.343 1.00 53.56 158 PHE A CA 1
ATOM 1246 C C . PHE A 1 158 ? 17.198 7.339 -36.600 1.00 53.56 158 PHE A C 1
ATOM 1248 O O . PHE A 1 158 ? 16.365 7.502 -35.708 1.00 53.56 158 PHE A O 1
ATOM 1255 N N . ALA A 1 159 ? 17.703 6.133 -36.882 1.00 58.69 159 ALA A N 1
ATOM 1256 C CA . ALA A 1 159 ? 17.281 4.902 -36.209 1.00 58.69 159 ALA A CA 1
ATOM 1257 C C . ALA A 1 159 ? 17.521 4.943 -34.688 1.00 58.69 159 ALA A C 1
ATOM 1259 O O . ALA A 1 159 ? 16.627 4.609 -33.907 1.00 58.69 159 ALA A O 1
ATOM 1260 N N . THR A 1 160 ? 18.690 5.421 -34.252 1.00 71.88 160 THR A N 1
ATOM 1261 C CA . THR A 1 160 ? 19.023 5.607 -32.831 1.00 71.88 160 THR A CA 1
ATOM 1262 C C . THR A 1 160 ? 18.104 6.623 -32.160 1.00 71.88 160 THR A C 1
ATOM 1264 O O . THR A 1 160 ? 17.629 6.372 -31.051 1.00 71.88 160 THR A O 1
ATOM 1267 N N . SER A 1 161 ? 17.805 7.738 -32.833 1.00 64.31 161 SER A N 1
ATOM 1268 C CA . SER A 1 161 ? 16.914 8.778 -32.304 1.00 64.31 161 SER A CA 1
ATOM 1269 C C . SER A 1 161 ? 15.488 8.255 -32.117 1.00 64.31 161 SER A C 1
ATOM 1271 O O . SER A 1 161 ? 14.883 8.483 -31.070 1.00 64.31 161 SER A O 1
ATOM 1273 N N . ILE A 1 162 ? 14.971 7.490 -33.085 1.00 53.59 162 ILE A N 1
ATOM 1274 C CA . ILE A 1 162 ? 13.653 6.848 -32.984 1.00 53.59 162 ILE A CA 1
ATOM 1275 C C . ILE A 1 162 ? 13.630 5.824 -31.850 1.00 53.59 162 ILE A C 1
ATOM 1277 O O . ILE A 1 162 ? 12.714 5.847 -31.028 1.00 53.59 162 ILE A O 1
ATOM 1281 N N . ALA A 1 163 ? 14.636 4.949 -31.768 1.00 66.62 163 ALA A N 1
ATOM 1282 C CA . ALA A 1 163 ? 14.713 3.934 -30.720 1.00 66.62 163 ALA A CA 1
ATOM 1283 C C . ALA A 1 163 ? 14.732 4.567 -29.317 1.00 66.62 163 ALA A C 1
ATOM 1285 O O . ALA A 1 163 ? 14.050 4.102 -28.404 1.00 66.62 163 ALA A O 1
ATOM 1286 N N . MET A 1 164 ? 15.467 5.669 -29.160 1.00 70.88 164 MET A N 1
ATOM 1287 C CA . MET A 1 164 ? 15.560 6.416 -27.910 1.00 70.88 164 MET A CA 1
ATOM 1288 C C . MET A 1 164 ? 14.243 7.117 -27.547 1.00 70.88 164 MET A C 1
ATOM 1290 O O . MET A 1 164 ? 13.817 7.048 -26.393 1.00 70.88 164 MET A O 1
ATOM 1294 N N . ALA A 1 165 ? 13.567 7.733 -28.522 1.00 57.91 165 ALA A N 1
ATOM 1295 C CA . ALA A 1 165 ? 12.252 8.340 -28.323 1.00 57.91 165 ALA A CA 1
ATOM 1296 C C . ALA A 1 165 ? 11.196 7.296 -27.914 1.00 57.91 165 ALA A C 1
ATOM 1298 O O . ALA A 1 165 ? 10.448 7.511 -26.958 1.00 57.91 165 ALA A O 1
ATOM 1299 N N . LEU A 1 166 ? 11.180 6.137 -28.582 1.00 53.78 166 LEU A N 1
ATOM 1300 C CA . LEU A 1 166 ? 10.263 5.041 -28.271 1.00 53.78 166 LEU A CA 1
ATOM 1301 C C . LEU A 1 166 ? 10.528 4.452 -26.877 1.00 53.78 166 LEU A C 1
ATOM 1303 O O . LEU A 1 166 ? 9.590 4.235 -26.111 1.00 53.78 166 LEU A O 1
ATOM 1307 N N . GLY A 1 167 ? 11.800 4.243 -26.520 1.00 66.00 167 GLY A N 1
ATOM 1308 C CA . GLY A 1 167 ? 12.189 3.752 -25.197 1.00 66.00 167 GLY A CA 1
ATOM 1309 C C . GLY A 1 167 ? 11.797 4.709 -24.068 1.00 66.00 167 GLY A C 1
ATOM 1310 O O . GLY A 1 167 ? 11.288 4.273 -23.034 1.00 66.00 167 GLY A O 1
ATOM 1311 N N . TYR A 1 168 ? 11.969 6.018 -24.274 1.00 70.69 168 TYR A N 1
ATOM 1312 C CA . TYR A 1 168 ? 11.515 7.044 -23.331 1.00 70.69 168 TYR A CA 1
ATOM 1313 C C . TYR A 1 168 ? 9.993 7.015 -23.138 1.00 70.69 168 TYR A C 1
ATOM 1315 O O . TYR A 1 168 ? 9.519 7.003 -22.001 1.00 70.69 168 TYR A O 1
ATOM 1323 N N . PHE A 1 169 ? 9.233 6.929 -24.235 1.00 61.38 169 PHE A N 1
ATOM 1324 C CA . PHE A 1 169 ? 7.771 6.863 -24.202 1.00 61.38 169 PHE A CA 1
ATOM 1325 C C . PHE A 1 169 ? 7.255 5.626 -23.447 1.00 61.38 169 PHE A C 1
ATOM 1327 O O . PHE A 1 169 ? 6.428 5.759 -22.543 1.00 61.38 169 PHE A O 1
ATOM 1334 N N . LEU A 1 170 ? 7.785 4.432 -23.748 1.00 60.91 170 LEU A N 1
ATOM 1335 C CA . LEU A 1 170 ? 7.422 3.198 -23.037 1.00 60.91 170 LEU A CA 1
ATOM 1336 C C . LEU A 1 170 ? 7.764 3.275 -21.540 1.00 60.91 170 LEU A C 1
ATOM 1338 O O . LEU A 1 170 ? 6.977 2.849 -20.695 1.00 60.91 170 LEU A O 1
ATOM 1342 N N . SER A 1 171 ? 8.927 3.842 -21.208 1.00 75.25 171 SER A N 1
ATOM 1343 C CA . SER A 1 171 ? 9.386 3.999 -19.824 1.00 75.25 171 SER A CA 1
ATOM 1344 C C . SER A 1 171 ? 8.453 4.898 -19.007 1.00 75.25 171 SER A C 1
ATOM 1346 O O . SER A 1 171 ? 8.097 4.553 -17.875 1.00 75.25 171 SER A O 1
ATOM 1348 N N . MET A 1 172 ? 8.000 6.016 -19.588 1.00 69.44 172 MET A N 1
ATOM 1349 C CA . MET A 1 172 ? 7.006 6.894 -18.961 1.00 69.44 172 MET A CA 1
ATOM 1350 C C . MET A 1 172 ? 5.679 6.173 -18.729 1.00 69.44 172 MET A C 1
ATOM 1352 O O . MET A 1 172 ? 5.182 6.168 -17.605 1.00 69.44 172 MET A O 1
ATOM 1356 N N . ALA A 1 173 ? 5.162 5.483 -19.749 1.00 65.75 173 ALA A N 1
ATOM 1357 C CA . ALA A 1 173 ? 3.877 4.793 -19.666 1.00 65.75 173 ALA A CA 1
ATOM 1358 C C . ALA A 1 173 ? 3.817 3.765 -18.520 1.00 65.75 173 ALA A C 1
ATOM 1360 O O . ALA A 1 173 ? 2.806 3.665 -17.828 1.00 65.75 173 ALA A O 1
ATOM 1361 N N . VAL A 1 174 ? 4.899 3.014 -18.286 1.00 73.69 174 VAL A N 1
ATOM 1362 C CA . VAL A 1 174 ? 4.969 2.045 -17.177 1.00 73.69 174 VAL A CA 1
ATOM 1363 C C . VAL A 1 174 ? 5.154 2.747 -15.830 1.00 73.69 174 VAL A C 1
ATOM 1365 O O . VAL A 1 174 ? 4.511 2.387 -14.842 1.00 73.69 174 VAL A O 1
ATOM 1368 N N . THR A 1 175 ? 6.022 3.759 -15.777 1.00 79.12 175 THR A N 1
ATOM 1369 C CA . THR A 1 175 ? 6.349 4.467 -14.531 1.00 79.12 175 THR A CA 1
ATOM 1370 C C . THR A 1 175 ? 5.136 5.178 -13.944 1.00 79.12 175 THR A C 1
ATOM 1372 O O . THR A 1 175 ? 4.948 5.136 -12.729 1.00 79.12 175 THR A O 1
ATOM 1375 N N . ASP A 1 176 ? 4.296 5.776 -14.786 1.00 76.69 176 ASP A N 1
ATOM 1376 C CA . ASP A 1 176 ? 3.093 6.481 -14.343 1.00 76.69 176 ASP A CA 1
ATOM 1377 C C . ASP A 1 176 ? 2.085 5.518 -13.698 1.00 76.69 176 ASP A C 1
ATOM 1379 O O . ASP A 1 176 ? 1.579 5.788 -12.605 1.00 76.69 176 ASP A O 1
ATOM 1383 N N . LYS A 1 177 ? 1.869 4.338 -14.301 1.00 77.69 177 LYS A N 1
ATOM 1384 C CA . LYS A 1 177 ? 0.995 3.294 -13.736 1.00 77.69 177 LYS A CA 1
ATOM 1385 C C . LYS A 1 177 ? 1.486 2.816 -12.364 1.00 77.69 177 LYS A C 1
ATOM 1387 O O . LYS A 1 177 ? 0.704 2.734 -11.419 1.00 77.69 177 LYS A O 1
ATOM 1392 N N . VAL A 1 178 ? 2.784 2.529 -12.230 1.00 89.06 178 VAL A N 1
ATOM 1393 C CA . VAL A 1 178 ? 3.381 2.093 -10.951 1.00 89.06 178 VAL A CA 1
ATOM 1394 C C . VAL A 1 178 ? 3.340 3.219 -9.910 1.00 89.06 178 VAL A C 1
ATOM 1396 O O . VAL A 1 178 ? 3.068 2.977 -8.732 1.00 89.06 178 VAL A O 1
ATOM 1399 N N . GLY A 1 179 ? 3.571 4.462 -10.340 1.00 86.00 179 GLY A N 1
ATOM 1400 C CA . GLY A 1 179 ? 3.476 5.654 -9.502 1.00 86.00 179 GLY A CA 1
ATOM 1401 C C . GLY A 1 179 ? 2.097 5.809 -8.862 1.00 86.00 179 GLY A C 1
ATOM 1402 O O . GLY A 1 179 ? 2.022 6.056 -7.657 1.00 86.00 179 GLY A O 1
ATOM 1403 N N . ALA A 1 180 ? 1.027 5.567 -9.626 1.00 85.62 180 ALA A N 1
ATOM 1404 C CA . ALA A 1 180 ? -0.348 5.620 -9.130 1.00 85.62 180 ALA A CA 1
ATOM 1405 C C . ALA A 1 180 ? -0.602 4.620 -7.986 1.00 85.62 180 ALA A C 1
ATOM 1407 O O . ALA A 1 180 ? -1.165 4.989 -6.953 1.00 85.62 180 ALA A O 1
ATOM 1408 N N . VAL A 1 181 ? -0.123 3.375 -8.112 1.00 93.44 181 VAL A N 1
ATOM 1409 C CA . VAL A 1 181 ? -0.228 2.371 -7.033 1.00 93.44 181 VAL A CA 1
ATOM 1410 C C . VAL A 1 181 ? 0.573 2.812 -5.800 1.00 93.44 181 VAL A C 1
ATOM 1412 O O . VAL A 1 181 ? 0.094 2.717 -4.670 1.00 93.44 181 VAL A O 1
ATOM 1415 N N . GLY A 1 182 ? 1.774 3.368 -5.993 1.00 93.06 182 GLY A N 1
ATOM 1416 C CA . GLY A 1 182 ? 2.601 3.886 -4.897 1.00 93.06 182 GLY A CA 1
ATOM 1417 C C . GLY A 1 182 ? 2.008 5.113 -4.185 1.00 93.06 182 GLY A C 1
ATOM 1418 O O . GLY A 1 182 ? 2.223 5.316 -2.986 1.00 93.06 182 GLY A O 1
ATOM 1419 N N . GLU A 1 183 ? 1.260 5.960 -4.890 1.00 92.62 183 GLU A N 1
ATOM 1420 C CA . GLU A 1 183 ? 0.486 7.053 -4.292 1.00 92.62 183 GLU A CA 1
ATOM 1421 C C . GLU A 1 183 ? -0.710 6.539 -3.496 1.00 92.62 183 GLU A C 1
ATOM 1423 O O . GLU A 1 183 ? -0.903 6.970 -2.356 1.00 92.62 183 GLU A O 1
ATOM 1428 N N . ALA A 1 184 ? -1.438 5.562 -4.039 1.00 93.81 184 ALA A N 1
ATOM 1429 C CA . ALA A 1 184 ? -2.542 4.909 -3.348 1.00 93.81 184 ALA A CA 1
ATOM 1430 C C . ALA A 1 184 ? -2.076 4.205 -2.061 1.00 93.81 184 ALA A C 1
ATOM 1432 O O . ALA A 1 184 ? -2.685 4.376 -1.007 1.00 93.81 184 ALA A O 1
ATOM 1433 N N . ALA A 1 185 ? -0.940 3.504 -2.089 1.00 95.88 185 ALA A N 1
ATOM 1434 C CA . ALA A 1 185 ? -0.362 2.886 -0.894 1.00 95.88 185 ALA A CA 1
ATOM 1435 C C . ALA A 1 185 ? -0.004 3.916 0.189 1.00 95.88 185 ALA A C 1
ATOM 1437 O O . ALA A 1 185 ? -0.277 3.710 1.373 1.00 95.88 185 ALA A O 1
ATOM 1438 N N . ARG A 1 186 ? 0.541 5.075 -0.205 1.00 96.56 186 ARG A N 1
ATOM 1439 C CA . ARG A 1 186 ? 0.792 6.187 0.727 1.00 96.56 186 ARG A CA 1
ATOM 1440 C C . ARG A 1 186 ? -0.502 6.794 1.274 1.00 96.56 186 ARG A C 1
ATOM 1442 O O . ARG A 1 186 ? -0.494 7.278 2.401 1.00 96.56 186 ARG A O 1
ATOM 1449 N N . ALA A 1 187 ? -1.593 6.788 0.510 1.00 95.25 187 ALA A N 1
ATOM 1450 C CA . ALA A 1 187 ? -2.908 7.215 0.984 1.00 95.25 187 ALA A CA 1
ATOM 1451 C C . ALA A 1 187 ? -3.476 6.249 2.040 1.00 95.25 187 ALA A C 1
ATOM 1453 O O . ALA A 1 187 ? -3.883 6.702 3.112 1.00 95.25 187 ALA A O 1
ATOM 1454 N N . ILE A 1 188 ? -3.401 4.935 1.798 1.00 96.19 188 ILE A N 1
ATOM 1455 C CA . ILE A 1 188 ? -3.770 3.898 2.778 1.00 96.19 188 ILE A CA 1
ATOM 1456 C C . ILE A 1 188 ? -2.968 4.061 4.075 1.00 96.19 188 ILE A C 1
ATOM 1458 O O . ILE A 1 188 ? -3.553 4.095 5.154 1.00 96.19 188 ILE A O 1
ATOM 1462 N N . ALA A 1 189 ? -1.649 4.267 3.982 1.00 95.31 189 ALA A N 1
ATOM 1463 C CA . ALA A 1 189 ? -0.784 4.478 5.147 1.00 95.31 189 ALA A CA 1
ATOM 1464 C C . ALA A 1 189 ? -1.138 5.734 5.971 1.00 95.31 189 ALA A C 1
ATOM 1466 O O . ALA A 1 189 ? -0.797 5.816 7.148 1.00 95.31 189 ALA A O 1
ATOM 1467 N N . ARG A 1 190 ? -1.832 6.714 5.374 1.00 96.62 190 ARG A N 1
ATOM 1468 C CA . ARG A 1 190 ? -2.374 7.899 6.065 1.00 96.62 190 ARG A CA 1
ATOM 1469 C C . ARG A 1 190 ? -3.805 7.694 6.586 1.00 96.62 190 ARG A C 1
ATOM 1471 O O . ARG A 1 190 ? -4.439 8.664 6.989 1.00 96.62 190 ARG A O 1
ATOM 1478 N N . GLY A 1 191 ? -4.329 6.468 6.552 1.00 94.12 191 GLY A N 1
ATOM 1479 C CA . GLY A 1 191 ? -5.666 6.114 7.037 1.00 94.12 191 GLY A CA 1
ATOM 1480 C C . GLY A 1 191 ? -6.788 6.235 6.001 1.00 94.12 191 GLY A C 1
ATOM 1481 O O . GLY A 1 191 ? -7.954 6.049 6.338 1.00 94.12 191 GLY A O 1
ATOM 1482 N N . GLN A 1 192 ? -6.486 6.519 4.729 1.00 96.06 192 GLN A N 1
ATOM 1483 C CA . GLN A 1 192 ? -7.503 6.638 3.673 1.00 96.06 192 GLN A CA 1
ATOM 1484 C C . GLN A 1 192 ? -7.867 5.260 3.092 1.00 96.06 192 GLN A C 1
ATOM 1486 O O . GLN A 1 192 ? -7.657 5.011 1.906 1.00 96.06 192 GLN A O 1
ATOM 1491 N N . LEU A 1 193 ? -8.421 4.364 3.921 1.00 94.12 193 LEU A N 1
ATOM 1492 C CA . LEU A 1 193 ? -8.655 2.937 3.610 1.00 94.12 193 LEU A CA 1
ATOM 1493 C C . LEU A 1 193 ? -9.574 2.670 2.405 1.00 94.12 193 LEU A C 1
ATOM 1495 O O . LEU A 1 193 ? -9.521 1.606 1.797 1.00 94.12 193 LEU A O 1
ATOM 1499 N N . ARG A 1 194 ? -10.379 3.659 2.009 1.00 94.19 194 ARG A N 1
ATOM 1500 C CA . ARG A 1 194 ? -11.266 3.596 0.833 1.00 94.19 194 ARG A CA 1
ATOM 1501 C C . ARG A 1 194 ? -10.565 3.847 -0.499 1.00 94.19 194 ARG A C 1
ATOM 1503 O O . ARG A 1 194 ? -11.204 3.782 -1.546 1.00 94.19 194 ARG A O 1
ATOM 1510 N N . THR A 1 195 ? -9.276 4.172 -0.479 1.00 92.94 195 THR A N 1
ATOM 1511 C CA . THR A 1 195 ? -8.518 4.422 -1.707 1.00 92.94 195 THR A CA 1
ATOM 1512 C C . THR A 1 195 ? -8.467 3.150 -2.549 1.00 92.94 195 THR A C 1
ATOM 1514 O O . THR A 1 195 ? -8.174 2.070 -2.035 1.00 92.94 195 THR A O 1
ATOM 1517 N N . ARG A 1 196 ? -8.747 3.278 -3.846 1.00 93.19 196 ARG A N 1
ATOM 1518 C CA . ARG A 1 196 ? -8.624 2.207 -4.841 1.00 93.19 196 ARG A CA 1
ATOM 1519 C C . ARG A 1 196 ? -7.888 2.746 -6.055 1.00 93.19 196 ARG A C 1
ATOM 1521 O O . ARG A 1 196 ? -8.012 3.928 -6.376 1.00 93.19 196 ARG A O 1
ATOM 1528 N N . VAL A 1 197 ? -7.131 1.884 -6.721 1.00 93.12 197 VAL A N 1
ATOM 1529 C CA . VAL A 1 197 ? -6.367 2.250 -7.914 1.00 93.12 197 VAL A CA 1
ATOM 1530 C C . VAL A 1 197 ? -6.893 1.475 -9.117 1.00 93.12 197 VAL A C 1
ATOM 1532 O O . VAL A 1 197 ? -7.116 0.267 -9.046 1.00 93.12 197 VAL A O 1
ATOM 1535 N N . GLN A 1 198 ? -7.128 2.177 -10.223 1.00 86.69 198 GLN A N 1
ATOM 1536 C CA . GLN A 1 198 ? -7.548 1.570 -11.482 1.00 86.69 198 GLN A CA 1
ATOM 1537 C C . GLN A 1 198 ? -6.419 1.733 -12.487 1.00 86.69 198 GLN A C 1
ATOM 1539 O O . GLN A 1 198 ? -6.132 2.840 -12.939 1.00 86.69 198 GLN A O 1
ATOM 1544 N N . VAL A 1 199 ? -5.767 0.622 -12.811 1.00 80.81 199 VAL A N 1
ATOM 1545 C CA . VAL A 1 199 ? -4.740 0.575 -13.846 1.00 80.81 199 VAL A CA 1
ATOM 1546 C C . VAL A 1 199 ? -5.318 -0.201 -15.027 1.00 80.81 199 VAL A C 1
ATOM 1548 O O . VAL A 1 199 ? -5.553 -1.401 -14.896 1.00 80.81 199 VAL A O 1
ATOM 1551 N N . PRO A 1 200 ? -5.585 0.450 -16.172 1.00 68.19 200 PRO A N 1
ATOM 1552 C CA . PRO A 1 200 ? -6.059 -0.251 -17.353 1.00 68.19 200 PRO A CA 1
ATOM 1553 C C . PRO A 1 200 ? -4.956 -1.157 -17.912 1.00 68.19 200 PRO A C 1
ATOM 1555 O O . PRO A 1 200 ? -3.794 -0.753 -18.053 1.00 68.19 200 PRO A O 1
ATOM 1558 N N . GLY A 1 201 ? -5.337 -2.383 -18.259 1.00 70.19 201 GLY A N 1
ATOM 1559 C CA . GLY A 1 201 ? -4.440 -3.380 -18.827 1.00 70.19 201 GLY A CA 1
ATOM 1560 C C . GLY A 1 201 ? -4.696 -4.777 -18.277 1.00 70.19 201 GLY A C 1
ATOM 1561 O O . GLY A 1 201 ? -5.589 -4.997 -17.464 1.00 70.19 201 GLY A O 1
ATOM 1562 N N . ARG A 1 202 ? -3.898 -5.721 -18.767 1.00 71.88 202 ARG A N 1
ATOM 1563 C CA . ARG A 1 202 ? -3.806 -7.111 -18.292 1.00 71.88 202 ARG A CA 1
ATOM 1564 C C . ARG A 1 202 ? -2.340 -7.500 -18.051 1.00 71.88 202 ARG A C 1
ATOM 1566 O O . ARG A 1 202 ? -1.987 -8.665 -18.160 1.00 71.88 202 ARG A O 1
ATOM 1573 N N . ASP A 1 203 ? -1.497 -6.492 -17.840 1.00 79.75 203 ASP A N 1
ATOM 1574 C CA . ASP A 1 203 ? -0.068 -6.629 -17.568 1.00 79.75 203 ASP A CA 1
ATOM 1575 C C . ASP A 1 203 ? 0.177 -6.813 -16.060 1.00 79.75 203 ASP A C 1
ATOM 1577 O O . ASP A 1 203 ? -0.734 -6.695 -15.236 1.00 79.75 203 ASP A O 1
ATOM 1581 N N . GLU A 1 204 ? 1.425 -7.073 -15.686 1.00 84.69 204 GLU A N 1
ATOM 1582 C CA . GLU A 1 204 ? 1.848 -7.286 -14.300 1.00 84.69 204 GLU A CA 1
ATOM 1583 C C . GLU A 1 204 ? 1.574 -6.055 -13.417 1.00 84.69 204 GLU A C 1
ATOM 1585 O O . GLU A 1 204 ? 1.395 -6.164 -12.204 1.00 84.69 204 GLU A O 1
ATOM 1590 N N . VAL A 1 205 ? 1.512 -4.859 -14.015 1.00 83.19 205 VAL A N 1
ATOM 1591 C CA . VAL A 1 205 ? 1.182 -3.625 -13.290 1.00 83.19 205 VAL A CA 1
ATOM 1592 C C . VAL A 1 205 ? -0.315 -3.561 -12.970 1.00 83.19 205 VAL A C 1
ATOM 1594 O O . VAL A 1 205 ? -0.689 -3.114 -11.884 1.00 83.19 205 VAL A O 1
ATOM 1597 N N . ALA A 1 206 ? -1.177 -4.030 -13.875 1.00 80.75 206 ALA A N 1
ATOM 1598 C CA . ALA A 1 206 ? -2.604 -4.193 -13.609 1.00 80.75 206 ALA A CA 1
ATOM 1599 C C . ALA A 1 206 ? -2.872 -5.283 -12.553 1.00 80.75 206 ALA A C 1
ATOM 1601 O O . ALA A 1 206 ? -3.707 -5.084 -11.670 1.00 80.75 206 ALA A O 1
ATOM 1602 N N . GLU A 1 207 ? -2.127 -6.391 -12.578 1.00 89.62 207 GLU A N 1
ATOM 1603 C CA . GLU A 1 207 ? -2.201 -7.437 -11.546 1.00 89.62 207 GLU A CA 1
ATOM 1604 C C . GLU A 1 207 ? -1.774 -6.913 -10.163 1.00 89.62 207 GLU A C 1
ATOM 1606 O O . GLU A 1 207 ? -2.455 -7.147 -9.158 1.00 89.62 207 GLU A O 1
ATOM 1611 N N . LEU A 1 208 ? -0.704 -6.111 -10.109 1.00 92.12 208 LEU A N 1
ATOM 1612 C CA . LEU A 1 208 ? -0.276 -5.421 -8.891 1.00 92.12 208 LEU A CA 1
ATOM 1613 C C . LEU A 1 208 ? -1.366 -4.482 -8.351 1.00 92.12 208 LEU A C 1
ATOM 1615 O O . LEU A 1 208 ? -1.596 -4.432 -7.142 1.00 92.12 208 LEU A O 1
ATOM 1619 N N . ALA A 1 209 ? -2.048 -3.746 -9.231 1.00 91.31 209 ALA A N 1
ATOM 1620 C CA . ALA A 1 209 ? -3.166 -2.886 -8.851 1.00 91.31 209 ALA A CA 1
ATOM 1621 C C . ALA A 1 209 ? -4.348 -3.683 -8.269 1.00 91.31 209 ALA A C 1
ATOM 1623 O O . ALA A 1 209 ? -4.961 -3.236 -7.298 1.00 91.31 209 ALA A O 1
ATOM 1624 N N . HIS A 1 210 ? -4.651 -4.863 -8.818 1.00 94.06 210 HIS A N 1
ATOM 1625 C CA . HIS A 1 210 ? -5.665 -5.768 -8.264 1.00 94.06 210 HIS A CA 1
ATOM 1626 C C . HIS A 1 210 ? -5.280 -6.274 -6.873 1.00 94.06 210 HIS A C 1
ATOM 1628 O O . HIS A 1 210 ? -6.039 -6.065 -5.929 1.00 94.06 210 HIS A O 1
ATOM 1634 N N . SER A 1 211 ? -4.068 -6.811 -6.725 1.00 96.38 211 SER A N 1
ATOM 1635 C CA . SER A 1 211 ? -3.553 -7.290 -5.433 1.00 96.38 211 SER A CA 1
ATOM 1636 C C . SER A 1 211 ? -3.551 -6.180 -4.372 1.00 96.38 211 SER A C 1
ATOM 1638 O O . SER A 1 211 ? -3.880 -6.395 -3.206 1.00 96.38 211 SER A O 1
ATOM 1640 N N . PHE A 1 212 ? -3.215 -4.951 -4.778 1.00 96.44 212 PHE A N 1
ATOM 1641 C CA . PHE A 1 212 ? -3.298 -3.781 -3.910 1.00 96.44 212 PHE A CA 1
ATOM 1642 C C . PHE A 1 212 ? -4.736 -3.488 -3.455 1.00 96.44 212 PHE A C 1
ATOM 1644 O O . PHE A 1 212 ? -4.958 -3.206 -2.277 1.00 96.44 212 PHE A O 1
ATOM 1651 N N . ASN A 1 213 ? -5.709 -3.545 -4.368 1.00 96.31 213 ASN A N 1
ATOM 1652 C CA . ASN A 1 213 ? -7.110 -3.283 -4.044 1.00 96.31 213 ASN A CA 1
ATOM 1653 C C . ASN A 1 213 ? -7.699 -4.354 -3.113 1.00 96.31 213 ASN A C 1
ATOM 1655 O O . ASN A 1 213 ? -8.443 -3.990 -2.204 1.00 96.31 213 ASN A O 1
ATOM 1659 N N . GLU A 1 214 ? -7.336 -5.627 -3.291 1.00 97.38 214 GLU A N 1
ATOM 1660 C CA . GLU A 1 214 ? -7.739 -6.722 -2.393 1.00 97.38 214 GLU A CA 1
ATOM 1661 C C . GLU A 1 214 ? -7.213 -6.499 -0.969 1.00 97.38 214 GLU A C 1
ATOM 1663 O O . GLU A 1 214 ? -7.971 -6.544 -0.001 1.00 97.38 214 GLU A O 1
ATOM 1668 N N . MET A 1 215 ? -5.926 -6.165 -0.829 1.00 97.56 215 MET A N 1
ATOM 1669 C CA . MET A 1 215 ? -5.342 -5.798 0.465 1.00 97.56 215 MET A CA 1
ATOM 1670 C C . MET A 1 215 ? -6.050 -4.580 1.083 1.00 97.56 215 MET A C 1
ATOM 1672 O O . MET A 1 215 ? -6.316 -4.562 2.285 1.00 97.56 215 MET A O 1
ATOM 1676 N N . ALA A 1 216 ? -6.349 -3.549 0.284 1.00 97.12 216 ALA A N 1
ATOM 1677 C CA . ALA A 1 216 ? -7.038 -2.353 0.766 1.00 97.12 216 ALA A CA 1
ATOM 1678 C C . ALA A 1 216 ? -8.462 -2.667 1.256 1.00 97.12 216 ALA A C 1
ATOM 1680 O O . ALA A 1 216 ? -8.909 -2.094 2.249 1.00 97.12 216 ALA A O 1
ATOM 1681 N N . GLU A 1 217 ? -9.160 -3.590 0.594 1.00 97.62 217 GLU A N 1
ATOM 1682 C CA . GLU A 1 217 ? -10.472 -4.071 1.020 1.00 97.62 217 GLU A CA 1
ATOM 1683 C C . GLU A 1 217 ? -10.402 -4.852 2.335 1.00 97.62 217 GLU A C 1
ATOM 1685 O O . GLU A 1 217 ? -11.163 -4.550 3.253 1.00 97.62 217 GLU A O 1
ATOM 1690 N N . GLN A 1 218 ? -9.456 -5.784 2.470 1.00 97.31 218 GLN A N 1
ATOM 1691 C CA . GLN A 1 218 ? -9.255 -6.531 3.717 1.00 97.31 218 GLN A CA 1
ATOM 1692 C C . GLN A 1 218 ? -8.948 -5.598 4.893 1.00 97.31 218 GLN A C 1
ATOM 1694 O O . GLN A 1 218 ? -9.498 -5.759 5.982 1.00 97.31 218 GLN A O 1
ATOM 1699 N N . LEU A 1 219 ? -8.109 -4.583 4.671 1.00 97.44 219 LEU A N 1
ATOM 1700 C CA . LEU A 1 219 ? -7.770 -3.609 5.703 1.00 97.44 219 LEU A CA 1
ATOM 1701 C C . LEU A 1 219 ? -8.973 -2.738 6.094 1.00 97.44 219 LEU A C 1
ATOM 1703 O O . LEU A 1 219 ? -9.176 -2.463 7.274 1.00 97.44 219 LEU A O 1
ATOM 1707 N N . GLU A 1 220 ? -9.792 -2.323 5.123 1.00 97.06 220 GLU A N 1
ATOM 1708 C CA . GLU A 1 220 ? -11.030 -1.590 5.394 1.00 97.06 220 GLU A CA 1
ATOM 1709 C C . GLU A 1 220 ? -12.044 -2.439 6.173 1.00 97.06 220 GLU A C 1
ATOM 1711 O O . GLU A 1 220 ? -12.689 -1.933 7.092 1.00 97.06 220 GLU A O 1
ATOM 1716 N N . GLN A 1 221 ? -12.183 -3.722 5.836 1.00 97.19 221 GLN A N 1
ATOM 1717 C CA . GLN A 1 221 ? -13.057 -4.645 6.561 1.00 97.19 221 GLN A CA 1
ATOM 1718 C C . GLN A 1 221 ? -12.579 -4.853 8.003 1.00 97.19 221 GLN A C 1
ATOM 1720 O O . GLN A 1 221 ? -13.387 -4.747 8.925 1.00 97.19 221 GLN A O 1
ATOM 1725 N N . ALA A 1 222 ? -11.276 -5.061 8.211 1.00 96.31 222 ALA A N 1
ATOM 1726 C CA . ALA A 1 222 ? -10.698 -5.224 9.542 1.00 96.31 222 ALA A CA 1
ATOM 1727 C C . ALA A 1 222 ? -10.891 -3.973 10.421 1.00 96.31 222 ALA A C 1
ATOM 1729 O O . ALA A 1 222 ? -11.292 -4.090 11.578 1.00 96.31 222 ALA A O 1
ATOM 1730 N N . ASP A 1 223 ? -10.679 -2.769 9.874 1.00 96.81 223 ASP A N 1
ATOM 1731 C CA . ASP A 1 223 ? -10.918 -1.506 10.593 1.00 96.81 223 ASP A CA 1
ATOM 1732 C C . ASP A 1 223 ? -12.400 -1.327 10.962 1.00 96.81 223 ASP A C 1
ATOM 1734 O O . ASP A 1 223 ? -12.713 -0.905 12.075 1.00 96.81 223 ASP A O 1
ATOM 1738 N N . ARG A 1 224 ? -13.332 -1.695 10.071 1.00 96.38 224 ARG A N 1
ATOM 1739 C CA . ARG A 1 224 ? -14.772 -1.666 10.383 1.00 96.38 224 ARG A CA 1
ATOM 1740 C C . ARG A 1 224 ? -15.124 -2.626 11.515 1.00 96.38 224 ARG A C 1
ATOM 1742 O O . ARG A 1 224 ? -15.752 -2.198 12.479 1.00 96.38 224 ARG A O 1
ATOM 1749 N N . GLN A 1 225 ? -14.670 -3.876 11.434 1.00 95.94 225 GLN A N 1
ATOM 1750 C CA . GLN A 1 225 ? -14.904 -4.881 12.475 1.00 95.94 225 GLN A CA 1
ATOM 1751 C C . GLN A 1 225 ? -14.338 -4.438 13.825 1.00 95.94 225 GLN A C 1
ATOM 1753 O O . GLN A 1 225 ? -15.012 -4.546 14.847 1.00 95.94 225 GLN A O 1
ATOM 1758 N N . GLN A 1 226 ? -13.126 -3.877 13.837 1.00 96.38 226 GLN A N 1
ATOM 1759 C CA . GLN A 1 226 ? -12.529 -3.355 15.061 1.00 96.38 226 GLN A CA 1
ATOM 1760 C C . GLN A 1 226 ? -13.385 -2.236 15.670 1.00 96.38 226 GLN A C 1
ATOM 1762 O O . GLN A 1 226 ? -13.654 -2.251 16.871 1.00 96.38 226 GLN A O 1
ATOM 1767 N N . ARG A 1 227 ? -13.854 -1.280 14.858 1.00 95.50 227 ARG A N 1
ATOM 1768 C CA . ARG A 1 227 ? -14.702 -0.178 15.341 1.00 95.50 227 ARG A CA 1
ATOM 1769 C C . ARG A 1 227 ? -16.049 -0.657 15.858 1.00 95.50 227 ARG A C 1
ATOM 1771 O O . ARG A 1 227 ? -16.526 -0.135 16.863 1.00 95.50 227 ARG A O 1
ATOM 1778 N N . GLU A 1 228 ? -16.653 -1.635 15.195 1.00 95.50 228 GLU A N 1
ATOM 1779 C CA . GLU A 1 228 ? -17.890 -2.259 15.657 1.00 95.50 228 GLU A CA 1
ATOM 1780 C C . GLU A 1 228 ? -17.675 -2.910 17.026 1.00 95.50 228 GLU A C 1
ATOM 1782 O O . GLU A 1 228 ? -18.384 -2.575 17.972 1.00 95.50 228 GLU A O 1
ATOM 1787 N N . LEU A 1 229 ? -16.635 -3.735 17.186 1.00 93.75 229 LEU A N 1
ATOM 1788 C CA . LEU A 1 229 ? -16.296 -4.359 18.470 1.00 93.75 229 LEU A CA 1
ATOM 1789 C C . LEU A 1 229 ? -16.030 -3.329 19.574 1.00 93.75 229 LEU A C 1
ATOM 1791 O O . LEU A 1 229 ? -16.506 -3.480 20.701 1.00 93.75 229 LEU A O 1
ATOM 1795 N N . GLU A 1 230 ? -15.306 -2.254 19.265 1.00 95.19 230 GLU A N 1
ATOM 1796 C CA . GLU A 1 230 ? -15.081 -1.162 20.211 1.00 95.19 230 GLU A CA 1
ATOM 1797 C C . GLU A 1 230 ? -16.390 -0.475 20.618 1.00 95.19 230 GLU A C 1
ATOM 1799 O O . GLU A 1 230 ? -16.570 -0.149 21.795 1.00 95.19 230 GLU A O 1
ATOM 1804 N N . GLN A 1 231 ? -17.317 -0.273 19.680 1.00 95.31 231 GLN A N 1
ATOM 1805 C CA . GLN A 1 231 ? -18.623 0.314 19.965 1.00 95.31 231 GLN A CA 1
ATOM 1806 C C . GLN A 1 231 ? -19.477 -0.613 20.836 1.00 95.31 231 GLN A C 1
ATOM 1808 O O . GLN A 1 231 ? -20.059 -0.153 21.820 1.00 95.31 231 GLN A O 1
ATOM 1813 N N . LEU A 1 232 ? -19.513 -1.912 20.524 1.00 91.81 232 LEU A N 1
ATOM 1814 C CA . LEU A 1 232 ? -20.210 -2.918 21.327 1.00 91.81 232 LEU A CA 1
ATOM 1815 C C . LEU A 1 232 ? -19.662 -2.941 22.756 1.00 91.81 232 LEU A C 1
ATOM 1817 O O . LEU A 1 232 ? -20.432 -2.863 23.712 1.00 91.81 232 LEU A O 1
ATOM 1821 N N . ARG A 1 233 ? -18.333 -2.949 22.912 1.00 91.19 233 ARG A N 1
ATOM 1822 C CA . ARG A 1 233 ? -17.678 -2.899 24.224 1.00 91.19 233 ARG A CA 1
ATOM 1823 C C . ARG A 1 233 ? -18.064 -1.646 25.012 1.00 91.19 233 ARG A C 1
ATOM 1825 O O . ARG A 1 233 ? -18.368 -1.745 26.199 1.00 91.19 233 ARG A O 1
ATOM 1832 N N . ARG A 1 234 ? -18.049 -0.465 24.383 1.00 93.94 234 ARG A N 1
ATOM 1833 C CA . ARG A 1 234 ? -18.448 0.797 25.038 1.00 93.94 234 ARG A CA 1
ATOM 1834 C C . ARG A 1 234 ? -19.909 0.755 25.483 1.00 93.94 234 ARG A C 1
ATOM 1836 O O . ARG A 1 234 ? -20.203 1.146 26.610 1.00 93.94 234 ARG A O 1
ATOM 1843 N N . ASN A 1 235 ? -20.796 0.251 24.627 1.00 92.12 235 ASN A N 1
ATOM 1844 C CA . ASN A 1 235 ? -22.218 0.113 24.928 1.00 92.12 235 ASN A CA 1
ATOM 1845 C C . ASN A 1 235 ? -22.459 -0.863 26.091 1.00 92.12 235 ASN A C 1
ATOM 1847 O O . ASN A 1 235 ? -23.216 -0.535 27.000 1.00 92.12 235 ASN A O 1
ATOM 1851 N N . LEU A 1 236 ? -21.775 -2.013 26.107 1.00 89.94 236 LEU A N 1
ATOM 1852 C CA . LEU A 1 236 ? -21.839 -2.989 27.201 1.00 89.94 236 LEU A CA 1
ATOM 1853 C C . LEU A 1 236 ? -21.419 -2.372 28.536 1.00 89.94 236 LEU A C 1
ATOM 1855 O O . LEU A 1 236 ? -22.147 -2.482 29.517 1.00 89.94 236 LEU A O 1
ATOM 1859 N N . ILE A 1 237 ? -20.281 -1.670 28.572 1.00 91.00 237 ILE A N 1
ATOM 1860 C CA . ILE A 1 237 ? -19.800 -1.005 29.793 1.00 91.00 237 ILE A CA 1
ATOM 1861 C C . ILE A 1 237 ? -20.818 0.031 30.287 1.00 91.00 237 ILE A C 1
ATOM 1863 O O . ILE A 1 237 ? -21.074 0.117 31.488 1.00 91.00 237 ILE A O 1
ATOM 1867 N N . ALA A 1 238 ? -21.405 0.811 29.376 1.00 91.81 238 ALA A N 1
ATOM 1868 C CA . ALA A 1 238 ? -22.410 1.807 29.728 1.00 91.81 238 ALA A CA 1
ATOM 1869 C C . ALA A 1 238 ? -23.690 1.166 30.292 1.00 91.81 238 ALA A C 1
ATOM 1871 O O . ALA A 1 238 ? -24.194 1.628 31.316 1.00 91.81 238 ALA A O 1
ATOM 1872 N N . TRP A 1 239 ? -24.183 0.096 29.660 1.00 89.06 239 TRP A N 1
ATOM 1873 C CA . TRP A 1 239 ? -25.385 -0.626 30.084 1.00 89.06 239 TRP A CA 1
ATOM 1874 C C . TRP A 1 239 ? -25.193 -1.309 31.443 1.00 89.06 239 TRP A C 1
ATOM 1876 O O . TRP A 1 239 ? -25.945 -1.034 32.375 1.00 89.06 239 TRP A O 1
ATOM 1886 N N . VAL A 1 240 ? -24.117 -2.086 31.607 1.00 89.81 240 VAL A N 1
ATOM 1887 C CA . VAL A 1 240 ? -23.782 -2.731 32.888 1.00 89.81 240 VAL A CA 1
ATOM 1888 C C . VAL A 1 240 ? -23.606 -1.680 33.987 1.00 89.81 240 VAL A C 1
ATOM 1890 O O . VAL A 1 240 ? -24.145 -1.818 35.081 1.00 89.81 240 VAL A O 1
ATOM 1893 N N . GLY A 1 241 ? -22.895 -0.585 33.707 1.00 90.38 241 GLY A N 1
ATOM 1894 C CA . GLY A 1 241 ? -22.688 0.484 34.684 1.00 90.38 241 GLY A CA 1
ATOM 1895 C C . GLY A 1 241 ? -23.986 1.159 35.143 1.00 90.38 241 GLY A C 1
ATOM 1896 O O . GLY A 1 241 ? -24.096 1.541 36.310 1.00 90.38 241 GLY A O 1
ATOM 1897 N N . HIS A 1 242 ? -24.967 1.306 34.251 1.00 91.25 242 HIS A N 1
ATOM 1898 C CA . HIS A 1 242 ? -26.287 1.832 34.591 1.00 91.25 242 HIS A CA 1
ATOM 1899 C C . HIS A 1 242 ? -27.080 0.845 35.460 1.00 91.25 242 HIS A C 1
ATOM 1901 O O . HIS A 1 242 ? -27.584 1.222 36.521 1.00 91.25 242 HIS A O 1
ATOM 1907 N N . ASP A 1 243 ? -27.123 -0.422 35.057 1.00 90.31 243 ASP A N 1
ATOM 1908 C CA . ASP A 1 243 ? -27.954 -1.439 35.703 1.00 90.31 243 ASP A CA 1
ATOM 1909 C C . ASP A 1 243 ? -27.418 -1.856 37.076 1.00 90.31 243 ASP A C 1
ATOM 1911 O O . ASP A 1 243 ? -28.205 -2.151 37.973 1.00 90.31 243 ASP A O 1
ATOM 1915 N N . LEU A 1 244 ? -26.102 -1.772 37.303 1.00 93.19 244 LEU A N 1
ATOM 1916 C CA . LEU A 1 244 ? -25.505 -1.968 38.629 1.00 93.19 244 LEU A CA 1
ATOM 1917 C C . LEU A 1 244 ? -25.717 -0.761 39.564 1.00 93.19 244 LEU A C 1
ATOM 1919 O O . LEU A 1 244 ? -25.784 -0.924 40.784 1.00 93.19 244 LEU A O 1
ATOM 1923 N N . ARG A 1 245 ? -25.818 0.466 39.030 1.00 92.12 245 ARG A N 1
ATOM 1924 C CA . ARG A 1 245 ? -25.921 1.691 39.846 1.00 92.12 245 ARG A CA 1
ATOM 1925 C C . ARG A 1 245 ? -27.231 1.757 40.628 1.00 92.12 245 ARG A C 1
ATOM 1927 O O . ARG A 1 245 ? -27.216 2.182 41.780 1.00 92.12 245 ARG A O 1
ATOM 1934 N N . THR A 1 246 ? -28.340 1.356 40.015 1.00 93.19 246 THR A N 1
ATOM 1935 C CA . THR A 1 246 ? -29.683 1.408 40.617 1.00 93.19 246 THR A CA 1
ATOM 1936 C C . THR A 1 246 ? -29.800 0.571 41.902 1.00 93.19 246 THR A C 1
ATOM 1938 O O . THR A 1 246 ? -30.091 1.153 42.951 1.00 93.19 246 THR A O 1
ATOM 1941 N N . PRO A 1 247 ? -29.525 -0.750 41.893 1.00 92.00 247 PRO A N 1
ATOM 1942 C CA . PRO A 1 247 ? -29.565 -1.563 43.110 1.00 92.00 247 PRO A CA 1
ATOM 1943 C C . PRO A 1 247 ? -28.489 -1.137 44.117 1.00 92.00 247 PRO A C 1
ATOM 1945 O O . PRO A 1 247 ? -28.749 -1.117 45.315 1.00 92.00 247 PRO A O 1
ATOM 1948 N N . LEU A 1 248 ? -27.305 -0.703 43.668 1.00 94.94 248 LEU A N 1
ATOM 1949 C CA . LEU A 1 248 ? -26.266 -0.208 44.575 1.00 94.94 248 LEU A CA 1
ATOM 1950 C C . LEU A 1 248 ? -26.701 1.060 45.332 1.00 94.94 248 LEU A C 1
ATOM 1952 O O . LEU A 1 248 ? -26.435 1.187 46.527 1.00 94.94 248 LEU A O 1
ATOM 1956 N N . ALA A 1 249 ? -27.374 1.994 44.653 1.00 94.56 249 ALA A N 1
ATOM 1957 C CA . ALA A 1 249 ? -27.919 3.198 45.273 1.00 94.56 249 ALA A CA 1
ATOM 1958 C C . ALA A 1 249 ? -29.038 2.860 46.272 1.00 94.56 249 ALA A C 1
ATOM 1960 O O . ALA A 1 249 ? -29.068 3.431 47.359 1.00 94.56 249 ALA A O 1
ATOM 1961 N N . SER A 1 250 ? -29.904 1.898 45.928 1.00 95.12 250 SER A N 1
ATOM 1962 C CA . SER A 1 250 ? -30.955 1.363 46.810 1.00 95.12 250 SER A CA 1
ATOM 1963 C C . SER A 1 250 ? -30.364 0.783 48.100 1.00 95.12 250 SER A C 1
ATOM 1965 O O . SER A 1 250 ? -30.722 1.200 49.203 1.00 95.12 250 SER A O 1
ATOM 1967 N N . VAL A 1 251 ? -29.389 -0.125 47.965 1.00 95.75 251 VAL A N 1
ATOM 1968 C CA . VAL A 1 251 ? -28.688 -0.752 49.093 1.00 95.75 251 VAL A CA 1
ATOM 1969 C C . VAL A 1 251 ? -28.005 0.301 49.957 1.00 95.75 251 VAL A C 1
ATOM 1971 O O . VAL A 1 251 ? -28.158 0.271 51.176 1.00 95.75 251 VAL A O 1
ATOM 1974 N N . ARG A 1 252 ? -27.298 1.258 49.342 1.00 95.50 252 ARG A N 1
ATOM 1975 C CA . ARG A 1 252 ? -26.642 2.351 50.068 1.00 95.50 252 ARG A CA 1
ATOM 1976 C C . ARG A 1 252 ? -27.644 3.163 50.886 1.00 95.50 252 ARG A C 1
ATOM 1978 O O . ARG A 1 252 ? -27.430 3.318 52.081 1.00 95.50 252 ARG A O 1
ATOM 1985 N N . ALA A 1 253 ? -28.739 3.613 50.275 1.00 95.38 253 ALA A N 1
ATOM 1986 C CA . ALA A 1 253 ? -29.754 4.414 50.955 1.00 95.38 253 ALA A CA 1
ATOM 1987 C C . ALA A 1 253 ? -30.391 3.665 52.140 1.00 95.38 253 ALA A C 1
ATOM 1989 O O . ALA A 1 253 ? -30.608 4.248 53.200 1.00 95.38 253 ALA A O 1
ATOM 1990 N N . MET A 1 254 ? -30.658 2.362 51.990 1.00 93.75 254 MET A N 1
ATOM 1991 C CA . MET A 1 254 ? -31.180 1.536 53.084 1.00 93.75 254 MET A CA 1
ATOM 1992 C C . MET A 1 254 ? -30.164 1.359 54.217 1.00 93.75 254 MET A C 1
ATOM 1994 O O . MET A 1 254 ? -30.543 1.438 55.383 1.00 93.75 254 MET A O 1
ATOM 1998 N N . VAL A 1 255 ? -28.887 1.129 53.896 1.00 94.62 255 VAL A N 1
ATOM 1999 C CA . VAL A 1 255 ? -27.819 0.976 54.899 1.00 94.62 255 VAL A CA 1
ATOM 2000 C C . VAL A 1 255 ? -27.568 2.287 55.646 1.00 94.62 255 VAL A C 1
ATOM 2002 O O . VAL A 1 255 ? -27.456 2.256 56.867 1.00 94.62 255 VAL A O 1
ATOM 2005 N N . GLU A 1 256 ? -27.539 3.425 54.950 1.00 95.62 256 GLU A N 1
ATOM 2006 C CA . GLU A 1 256 ? -27.409 4.759 55.559 1.00 95.62 256 GLU A CA 1
ATOM 2007 C C . GLU A 1 256 ? -28.585 5.053 56.505 1.00 95.62 256 GLU A C 1
ATOM 2009 O O . GLU A 1 256 ? -28.367 5.392 57.665 1.00 95.62 256 GLU A O 1
ATOM 2014 N N . ALA A 1 257 ? -29.828 4.806 56.074 1.00 93.69 257 ALA A N 1
ATOM 2015 C CA . ALA A 1 257 ? -31.013 5.013 56.913 1.00 93.69 257 ALA A CA 1
ATOM 2016 C C . ALA A 1 257 ? -31.013 4.160 58.197 1.00 93.69 257 ALA A C 1
ATOM 2018 O O . ALA A 1 257 ? -31.487 4.611 59.241 1.00 93.69 257 ALA A O 1
ATOM 2019 N N . LEU A 1 258 ? -30.491 2.931 58.126 1.00 93.38 258 LEU A N 1
ATOM 2020 C CA . LEU A 1 258 ? -30.342 2.053 59.289 1.00 93.38 258 LEU A CA 1
ATOM 2021 C C . LEU A 1 258 ? -29.194 2.500 60.204 1.00 93.38 258 LEU A C 1
ATOM 2023 O O . LEU A 1 258 ? -29.340 2.445 61.422 1.00 93.38 258 LEU A O 1
ATOM 2027 N N . ALA A 1 259 ? -28.069 2.936 59.633 1.00 92.38 259 ALA A N 1
ATOM 2028 C CA . ALA A 1 259 ? -26.892 3.375 60.382 1.00 92.38 259 ALA A CA 1
ATOM 2029 C C . ALA A 1 259 ? -27.127 4.692 61.138 1.00 92.38 259 ALA A C 1
ATOM 2031 O O . ALA A 1 259 ? -26.684 4.825 62.277 1.00 92.38 259 ALA A O 1
ATOM 2032 N N . ASP A 1 260 ? -27.871 5.624 60.539 1.00 94.44 260 ASP A N 1
ATOM 2033 C CA . ASP A 1 260 ? -28.210 6.921 61.138 1.00 94.44 260 ASP A CA 1
ATOM 2034 C C . ASP A 1 260 ? -29.338 6.826 62.182 1.00 94.44 260 ASP A C 1
ATOM 2036 O O . ASP A 1 260 ? -29.719 7.830 62.783 1.00 94.44 260 ASP A O 1
ATOM 2040 N N . GLY A 1 261 ? -29.902 5.630 62.396 1.00 89.62 261 GLY A N 1
ATOM 2041 C CA . GLY A 1 261 ? -31.020 5.427 63.316 1.00 89.62 261 GLY A CA 1
ATOM 2042 C C . GLY A 1 261 ? -32.312 6.115 62.865 1.00 89.62 261 GLY A C 1
ATOM 2043 O O . GLY A 1 261 ? -33.186 6.353 63.684 1.00 89.62 261 GLY A O 1
ATOM 2044 N N . MET A 1 262 ? -32.464 6.430 61.572 1.00 90.00 262 MET A N 1
ATOM 2045 C CA . MET A 1 262 ? -33.674 7.074 61.031 1.00 90.00 262 MET A CA 1
ATOM 2046 C C . MET A 1 262 ? -34.898 6.139 60.983 1.00 90.00 262 MET A C 1
ATOM 2048 O O . MET A 1 262 ? -35.989 6.563 60.600 1.00 90.00 262 MET A O 1
ATOM 2052 N N . VAL A 1 263 ? -34.723 4.856 61.316 1.00 88.75 263 VAL A N 1
ATOM 2053 C CA . VAL A 1 263 ? -35.766 3.824 61.287 1.00 88.75 263 VAL A CA 1
ATOM 2054 C C . VAL A 1 263 ? -35.873 3.166 62.661 1.00 88.75 263 VAL A C 1
ATOM 2056 O O . VAL A 1 263 ? -35.071 2.294 63.000 1.00 88.75 263 VAL A O 1
ATOM 2059 N N . ASP A 1 264 ? -36.901 3.552 63.417 1.00 87.56 264 ASP A N 1
ATOM 2060 C CA . ASP A 1 264 ? -37.118 3.105 64.803 1.00 87.56 264 ASP A CA 1
ATOM 2061 C C . ASP A 1 264 ? -37.959 1.822 64.923 1.00 87.56 264 ASP A C 1
ATOM 2063 O O . ASP A 1 264 ? -37.906 1.121 65.933 1.00 87.56 264 ASP A O 1
ATOM 2067 N N . ASP A 1 265 ? -38.753 1.496 63.898 1.00 92.75 265 ASP A N 1
ATOM 2068 C CA . ASP A 1 265 ? -39.645 0.334 63.902 1.00 92.75 265 ASP A CA 1
ATOM 2069 C C . ASP A 1 265 ? -38.901 -0.961 63.498 1.00 92.75 265 ASP A C 1
ATOM 2071 O O . ASP A 1 265 ? -38.397 -1.051 62.368 1.00 92.75 265 ASP A O 1
ATOM 2075 N N . PRO A 1 266 ? -38.881 -2.005 64.356 1.00 91.44 266 PRO A N 1
ATOM 2076 C CA . PRO A 1 266 ? -38.206 -3.271 64.066 1.00 91.44 266 PRO A CA 1
ATOM 2077 C C . PRO A 1 266 ? -38.703 -3.961 62.789 1.00 91.44 266 PRO A C 1
ATOM 2079 O O . PRO A 1 266 ? -37.920 -4.609 62.087 1.00 91.44 266 PRO A O 1
ATOM 2082 N N . ALA A 1 267 ? -39.990 -3.823 62.451 1.00 91.94 267 ALA A N 1
ATOM 2083 C CA . ALA A 1 267 ? -40.539 -4.424 61.238 1.00 91.94 267 ALA A CA 1
ATOM 2084 C C . ALA A 1 267 ? -40.008 -3.727 59.969 1.00 91.94 267 ALA A C 1
ATOM 2086 O O . ALA A 1 267 ? -39.660 -4.393 58.987 1.00 91.94 267 ALA A O 1
ATOM 2087 N N . THR A 1 268 ? -39.872 -2.401 59.997 1.00 91.12 268 THR A N 1
ATOM 2088 C CA . THR A 1 268 ? -39.310 -1.591 58.907 1.00 91.12 268 THR A CA 1
ATOM 2089 C C . THR A 1 268 ? -37.810 -1.834 58.746 1.00 91.12 268 THR A C 1
ATOM 2091 O O . THR A 1 268 ? -37.350 -2.013 57.615 1.00 91.12 268 THR A O 1
ATOM 2094 N N . GLN A 1 269 ? -37.061 -1.964 59.848 1.00 92.75 269 GLN A N 1
ATOM 2095 C CA . GLN A 1 269 ? -35.648 -2.354 59.795 1.00 92.75 269 GLN A CA 1
ATOM 2096 C C . GLN A 1 269 ? -35.461 -3.712 59.109 1.00 92.75 269 GLN A C 1
ATOM 2098 O O . GLN A 1 269 ? -34.656 -3.856 58.183 1.00 92.75 269 GLN A O 1
ATOM 2103 N N . GLN A 1 270 ? -36.258 -4.711 59.504 1.00 93.50 270 GLN A N 1
ATOM 2104 C CA . GLN A 1 270 ? -36.202 -6.040 58.900 1.00 93.50 270 GLN A CA 1
ATOM 2105 C C . GLN A 1 270 ? -36.587 -6.011 57.413 1.00 93.50 270 GLN A C 1
ATOM 2107 O O . GLN A 1 270 ? -36.008 -6.742 56.606 1.00 93.50 270 GLN A O 1
ATOM 2112 N N . ARG A 1 271 ? -37.537 -5.152 57.022 1.00 93.50 271 ARG A N 1
ATOM 2113 C CA . ARG A 1 271 ? -37.912 -4.952 55.617 1.00 93.50 271 ARG A CA 1
ATOM 2114 C C . ARG A 1 271 ? -36.764 -4.360 54.796 1.00 93.50 271 ARG A C 1
ATOM 2116 O O . ARG A 1 271 ? -36.518 -4.858 53.701 1.00 93.50 271 ARG A O 1
ATOM 2123 N N . TYR A 1 272 ? -36.060 -3.349 55.306 1.00 93.31 272 TYR A N 1
ATOM 2124 C CA . TYR A 1 272 ? -34.912 -2.742 54.618 1.00 93.31 272 TYR A CA 1
ATOM 2125 C C . TYR A 1 272 ? -33.780 -3.754 54.432 1.00 93.31 272 TYR A C 1
ATOM 2127 O O . TYR A 1 272 ? -33.286 -3.921 53.319 1.00 93.31 272 TYR A O 1
ATOM 2135 N N . LEU A 1 273 ? -33.447 -4.521 55.476 1.00 93.25 273 LEU A N 1
ATOM 2136 C CA . LEU A 1 273 ? -32.445 -5.588 55.387 1.00 93.25 273 LEU A CA 1
ATOM 2137 C C . LEU A 1 273 ? -32.819 -6.657 54.349 1.00 93.25 273 LEU A C 1
ATOM 2139 O O . LEU A 1 273 ? -31.972 -7.057 53.552 1.00 93.25 273 LEU A O 1
ATOM 2143 N N . ARG A 1 274 ? -34.087 -7.092 54.305 1.00 94.12 274 ARG A N 1
ATOM 2144 C CA . ARG A 1 274 ? -34.558 -8.063 53.299 1.00 94.12 274 ARG A CA 1
ATOM 2145 C C . ARG A 1 274 ? -34.476 -7.519 51.872 1.00 94.12 274 ARG A C 1
ATOM 2147 O O . ARG A 1 274 ? -34.123 -8.269 50.965 1.00 94.12 274 ARG A O 1
ATOM 2154 N N . THR A 1 275 ? -34.812 -6.249 51.653 1.00 93.19 275 THR A N 1
ATOM 2155 C CA . THR A 1 275 ? -34.705 -5.624 50.324 1.00 93.19 275 THR A CA 1
ATOM 2156 C C . THR A 1 275 ? -33.242 -5.472 49.913 1.00 93.19 275 THR A C 1
ATOM 2158 O O . THR A 1 275 ? -32.893 -5.881 48.812 1.00 93.19 275 THR A O 1
ATOM 2161 N N . ALA A 1 276 ? -32.366 -5.009 50.810 1.00 92.94 276 ALA A N 1
ATOM 2162 C CA . ALA A 1 276 ? -30.935 -4.904 50.537 1.00 92.94 276 ALA A CA 1
ATOM 2163 C C . ALA A 1 276 ? -30.312 -6.266 50.188 1.00 92.94 276 ALA A C 1
ATOM 2165 O O . ALA A 1 276 ? -29.562 -6.374 49.222 1.00 92.94 276 ALA A O 1
ATOM 2166 N N . GLN A 1 277 ? -30.667 -7.329 50.918 1.00 95.00 277 GLN A N 1
ATOM 2167 C CA . GLN A 1 277 ? -30.229 -8.692 50.600 1.00 95.00 277 GLN A CA 1
ATOM 2168 C C . GLN A 1 277 ? -30.704 -9.152 49.218 1.00 95.00 277 GLN A C 1
ATOM 2170 O O . GLN A 1 277 ? -29.933 -9.763 48.479 1.00 95.00 277 GLN A O 1
ATOM 2175 N N . ARG A 1 278 ? -31.955 -8.846 48.851 1.00 94.75 278 ARG A N 1
ATOM 2176 C CA . ARG A 1 278 ? -32.492 -9.172 47.525 1.00 94.75 278 ARG A CA 1
ATOM 2177 C C . ARG A 1 278 ? -31.739 -8.426 46.416 1.00 94.75 278 ARG A C 1
ATOM 2179 O O . ARG A 1 278 ? -31.371 -9.057 45.430 1.00 94.75 278 ARG A O 1
ATOM 2186 N N . ASP A 1 279 ? -31.464 -7.136 46.598 1.00 93.81 279 ASP A N 1
ATOM 2187 C CA . ASP A 1 279 ? -30.731 -6.312 45.626 1.00 93.81 279 ASP A CA 1
ATOM 2188 C C . ASP A 1 279 ? -29.268 -6.782 45.467 1.00 93.81 279 ASP A C 1
ATOM 2190 O O . ASP A 1 279 ? -28.764 -6.863 44.348 1.00 93.81 279 ASP A O 1
ATOM 2194 N N . ILE A 1 280 ? -28.595 -7.175 46.558 1.00 94.94 280 ILE A N 1
ATOM 2195 C CA . ILE A 1 280 ? -27.239 -7.764 46.526 1.00 94.94 280 ILE A CA 1
ATOM 2196 C C . ILE A 1 280 ? -27.229 -9.116 45.800 1.00 94.94 280 ILE A C 1
ATOM 2198 O O . ILE A 1 280 ? -26.315 -9.397 45.021 1.00 94.94 280 ILE A O 1
ATOM 2202 N N . HIS A 1 281 ? -28.240 -9.957 46.029 1.00 93.81 281 HIS A N 1
ATOM 2203 C CA . HIS A 1 281 ? -28.358 -11.235 45.330 1.00 93.81 281 HIS A CA 1
ATOM 2204 C C . HIS A 1 281 ? -28.593 -11.034 43.827 1.00 93.81 281 HIS A C 1
ATOM 2206 O O . HIS A 1 281 ? -27.938 -11.682 43.015 1.00 93.81 281 HIS A O 1
ATOM 2212 N N . ALA A 1 282 ? -29.452 -10.080 43.452 1.00 90.44 282 ALA A N 1
ATOM 2213 C CA . ALA A 1 282 ? -29.681 -9.718 42.055 1.00 90.44 282 ALA A CA 1
ATOM 2214 C C . ALA A 1 282 ? -28.404 -9.191 41.372 1.00 90.44 282 ALA A C 1
ATOM 2216 O O . ALA A 1 282 ? -28.100 -9.590 40.251 1.00 90.44 282 ALA A O 1
ATOM 2217 N N . LEU A 1 283 ? -27.631 -8.344 42.062 1.00 92.81 283 LEU A N 1
ATOM 2218 C CA . LEU A 1 283 ? -26.324 -7.871 41.599 1.00 92.81 283 LEU A CA 1
ATOM 2219 C C . LEU A 1 283 ? -25.335 -9.021 41.369 1.00 92.81 283 LEU A C 1
ATOM 2221 O O . LEU A 1 283 ? -24.644 -9.030 40.354 1.00 92.81 283 LEU A O 1
ATOM 2225 N N . SER A 1 284 ? -25.281 -9.982 42.294 1.00 92.88 284 SER A N 1
ATOM 2226 C CA . SER A 1 284 ? -24.384 -11.142 42.195 1.00 92.88 284 SER A CA 1
ATOM 2227 C C . SER A 1 284 ? -24.734 -11.998 40.977 1.00 92.88 284 SER A C 1
ATOM 2229 O O . SER A 1 284 ? -23.869 -12.238 40.143 1.00 92.88 284 SER A O 1
ATOM 2231 N N . LEU A 1 285 ? -26.021 -12.326 40.798 1.00 91.56 285 LEU A N 1
ATOM 2232 C CA . LEU A 1 285 ? -26.510 -13.080 39.638 1.00 91.56 285 LEU A CA 1
ATOM 2233 C C . LEU A 1 285 ? -26.159 -12.387 38.309 1.00 91.56 285 LEU A C 1
ATOM 2235 O O . LEU A 1 285 ? -25.771 -13.035 37.342 1.00 91.56 285 LEU A O 1
ATOM 2239 N N . LEU A 1 286 ? -26.287 -11.058 38.248 1.00 89.50 286 LEU A N 1
ATOM 2240 C CA . LEU A 1 286 ? -25.990 -10.291 37.037 1.00 89.50 286 LEU A CA 1
ATOM 2241 C C . LEU A 1 286 ? -24.488 -10.286 36.704 1.00 89.50 286 LEU A C 1
ATOM 2243 O O . LEU A 1 286 ? -24.121 -10.356 35.532 1.00 89.50 286 LEU A O 1
ATOM 2247 N N . ILE A 1 287 ? -23.628 -10.225 37.724 1.00 91.31 287 ILE A N 1
ATOM 2248 C CA . ILE A 1 287 ? -22.170 -10.328 37.567 1.00 91.31 287 ILE A CA 1
ATOM 2249 C C . ILE A 1 287 ? -21.773 -11.735 37.110 1.00 91.31 287 ILE A C 1
ATOM 2251 O O . ILE A 1 287 ? -20.970 -11.854 36.184 1.00 91.31 287 ILE A O 1
ATOM 2255 N N . ASP A 1 288 ? -22.353 -12.775 37.711 1.00 90.56 288 ASP A N 1
ATOM 2256 C CA . ASP A 1 288 ? -22.083 -14.171 37.353 1.00 90.56 288 ASP A CA 1
ATOM 2257 C C . ASP A 1 288 ? -22.460 -14.442 35.889 1.00 90.56 288 ASP A C 1
ATOM 2259 O O . ASP A 1 288 ? -21.634 -14.933 35.119 1.00 90.56 288 ASP A O 1
ATOM 2263 N N . ASN A 1 289 ? -23.648 -13.996 35.462 1.00 89.00 289 ASN A N 1
ATOM 2264 C CA . ASN A 1 289 ? -24.095 -14.102 34.069 1.00 89.00 289 ASN A CA 1
ATOM 2265 C C . ASN A 1 289 ? -23.150 -13.375 33.091 1.00 89.00 289 ASN A C 1
ATOM 2267 O O . ASN A 1 289 ? -22.884 -13.860 31.991 1.00 89.00 289 ASN A O 1
ATOM 2271 N N . LEU A 1 290 ? -22.626 -12.202 33.469 1.00 87.75 290 LEU A N 1
ATOM 2272 C CA . LEU A 1 290 ? -21.679 -11.452 32.636 1.00 87.75 290 LEU A CA 1
ATOM 2273 C C . LEU A 1 290 ? -20.336 -12.190 32.508 1.00 87.75 290 LEU A C 1
ATOM 2275 O O . LEU A 1 290 ? -19.732 -12.195 31.434 1.00 87.75 290 LEU A O 1
ATOM 2279 N N . PHE A 1 291 ? -19.865 -12.797 33.598 1.00 86.44 291 PHE A N 1
ATOM 2280 C CA . PHE A 1 291 ? -18.631 -13.575 33.614 1.00 86.44 291 PHE A CA 1
ATOM 2281 C C . PHE A 1 291 ? -18.755 -14.843 32.763 1.00 86.44 291 PHE A C 1
ATOM 2283 O O . PHE A 1 291 ? -17.862 -15.132 31.966 1.00 86.44 291 PHE A O 1
ATOM 2290 N N . GLU A 1 292 ? -19.883 -15.546 32.870 1.00 87.00 292 GLU A N 1
ATOM 2291 C CA . GLU A 1 292 ? -20.192 -16.720 32.053 1.00 87.00 292 GLU A CA 1
ATOM 2292 C C . GLU A 1 292 ? -20.205 -16.366 30.557 1.00 87.00 292 GLU A C 1
ATOM 2294 O O . GLU A 1 292 ? -19.516 -17.007 29.761 1.00 87.00 292 GLU A O 1
ATOM 2299 N N . MET A 1 293 ? -20.875 -15.270 30.180 1.00 85.94 293 MET A N 1
ATOM 2300 C CA . MET A 1 293 ? -20.887 -14.766 28.801 1.00 85.94 293 MET A CA 1
ATOM 2301 C C . MET A 1 293 ? -19.471 -14.448 28.286 1.00 85.94 293 MET A C 1
ATOM 2303 O O . MET A 1 293 ? -19.101 -14.847 27.182 1.00 85.94 293 MET A O 1
ATOM 2307 N N . ALA A 1 294 ? -18.642 -13.774 29.091 1.00 83.00 294 ALA A N 1
ATOM 2308 C CA . ALA A 1 294 ? -17.266 -13.450 28.712 1.00 83.00 294 ALA A CA 1
ATOM 2309 C C . ALA A 1 294 ? -16.393 -14.705 28.523 1.00 83.00 294 ALA A C 1
ATOM 2311 O O . ALA A 1 294 ? -15.484 -14.718 27.690 1.00 83.00 294 ALA A O 1
ATOM 2312 N N . GLN A 1 295 ? -16.666 -15.768 29.283 1.00 83.50 295 GLN A N 1
ATOM 2313 C CA . GLN A 1 295 ? -15.958 -17.039 29.178 1.00 83.50 295 GLN A CA 1
ATOM 2314 C C . GLN A 1 295 ? -16.372 -17.832 27.928 1.00 83.50 295 GLN A C 1
ATOM 2316 O O . GLN A 1 295 ? -15.512 -18.462 27.304 1.00 83.50 295 GLN A O 1
ATOM 2321 N N . ILE A 1 296 ? -17.645 -17.737 27.516 1.00 85.56 296 ILE A N 1
ATOM 2322 C CA . ILE A 1 296 ? -18.139 -18.239 26.222 1.00 85.56 296 ILE A CA 1
ATOM 2323 C C . ILE A 1 296 ? -17.423 -17.523 25.068 1.00 85.56 296 ILE A C 1
ATOM 2325 O O . ILE A 1 296 ? -16.842 -18.187 24.208 1.00 85.56 296 ILE A O 1
ATOM 2329 N N . ASP A 1 297 ? -17.394 -16.186 25.078 1.00 80.38 297 ASP A N 1
ATOM 2330 C CA . ASP A 1 297 ? -16.788 -15.379 24.006 1.00 80.38 297 ASP A CA 1
ATOM 2331 C C . ASP A 1 297 ? -15.271 -15.594 23.874 1.00 80.38 297 ASP A C 1
ATOM 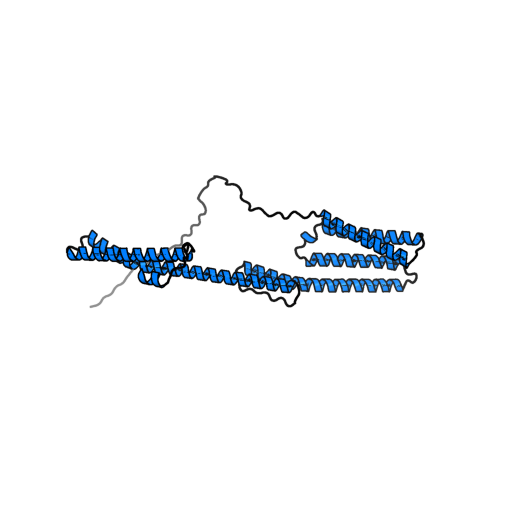2333 O O . ASP A 1 297 ? -14.723 -15.574 22.771 1.00 80.38 297 ASP A O 1
ATOM 2337 N N . ALA A 1 298 ? -14.573 -15.842 24.986 1.00 81.38 298 ALA A N 1
ATOM 2338 C CA . ALA A 1 298 ? -13.142 -16.147 24.984 1.00 81.38 298 ALA A CA 1
ATOM 2339 C C . ALA A 1 298 ? -12.813 -17.583 24.518 1.00 81.38 298 ALA A C 1
ATOM 2341 O O . ALA A 1 298 ? -11.638 -17.952 24.473 1.00 81.38 298 ALA A O 1
ATOM 2342 N N . GLY A 1 299 ? -13.823 -18.408 24.205 1.00 74.88 299 GLY A N 1
ATOM 2343 C CA . GLY A 1 299 ? -13.648 -19.828 23.884 1.00 74.88 299 GLY A CA 1
ATOM 2344 C C . GLY A 1 299 ? -13.167 -20.664 25.075 1.00 74.88 299 GLY A C 1
ATOM 2345 O O . GLY A 1 299 ? -12.586 -21.731 24.889 1.00 74.88 299 GLY A O 1
ATOM 2346 N N . GLY A 1 300 ? -13.371 -20.170 26.300 1.00 72.69 300 GLY A N 1
ATOM 2347 C CA . GLY A 1 300 ? -12.853 -20.751 27.539 1.00 72.69 300 GLY A CA 1
ATOM 2348 C C . GLY A 1 300 ? -13.686 -21.897 28.111 1.00 72.69 300 GLY A C 1
ATOM 2349 O O . GLY A 1 300 ? -13.293 -22.461 29.128 1.00 72.69 300 GLY A O 1
ATOM 2350 N N . LEU A 1 301 ? -14.813 -22.247 27.484 1.00 74.38 301 LEU A N 1
ATOM 2351 C CA . LEU A 1 301 ? -15.647 -23.384 27.874 1.00 74.38 301 LEU A CA 1
ATOM 2352 C C . LEU A 1 301 ? -15.297 -24.605 27.012 1.00 74.38 301 LEU A C 1
ATOM 2354 O O . LEU A 1 301 ? -15.782 -24.713 25.881 1.00 74.38 301 LEU A O 1
ATOM 2358 N N . PRO A 1 302 ? -14.450 -25.530 27.501 1.00 68.19 302 PRO A N 1
ATOM 2359 C CA . PRO A 1 302 ? -14.240 -26.802 26.829 1.00 68.19 302 PRO A CA 1
ATOM 2360 C C . PRO A 1 302 ? -15.566 -27.568 26.814 1.00 68.19 302 PRO A C 1
ATOM 2362 O O . PRO A 1 302 ? -16.053 -28.026 27.844 1.00 68.19 302 PRO A O 1
ATOM 2365 N N . LEU A 1 303 ? -16.170 -27.678 25.634 1.00 77.00 303 LEU A N 1
ATOM 2366 C CA . LEU A 1 303 ? -17.385 -28.458 25.444 1.00 77.00 303 LEU A CA 1
ATOM 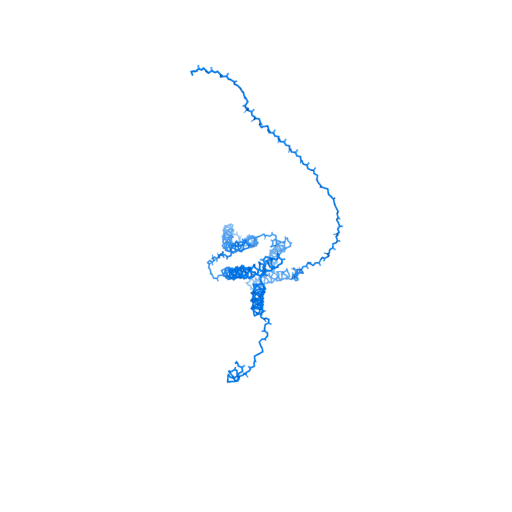2367 C C . LEU A 1 303 ? -17.019 -29.942 25.431 1.00 77.00 303 LEU A C 1
ATOM 2369 O O . LEU A 1 303 ? -16.483 -30.435 24.435 1.00 77.00 303 LEU A O 1
ATOM 2373 N N . ASP A 1 304 ? -17.335 -30.653 26.510 1.00 79.25 304 ASP A N 1
ATOM 2374 C CA . ASP A 1 304 ? -17.292 -32.112 26.518 1.00 79.25 304 ASP A CA 1
ATOM 2375 C C . ASP A 1 304 ? -18.538 -32.655 25.809 1.00 79.25 304 ASP A C 1
ATOM 2377 O O . ASP A 1 304 ? -19.651 -32.649 26.340 1.00 79.25 304 ASP A O 1
ATOM 2381 N N . ARG A 1 305 ? -18.371 -33.034 24.540 1.00 80.19 305 ARG A N 1
ATOM 2382 C CA . ARG A 1 305 ? -19.468 -33.527 23.704 1.00 80.19 305 ARG A CA 1
ATOM 2383 C C . ARG A 1 305 ? -19.549 -35.039 23.819 1.00 80.19 305 ARG A C 1
ATOM 2385 O O . ARG A 1 305 ? -18.741 -35.746 23.220 1.00 80.19 305 ARG A O 1
ATOM 2392 N N . GLN A 1 306 ? -20.576 -35.520 24.510 1.00 85.50 306 GLN A N 1
ATOM 2393 C CA . GLN A 1 306 ? -20.871 -36.945 24.629 1.00 85.50 306 GLN A CA 1
ATOM 2394 C C . GLN A 1 306 ? -22.223 -37.273 23.969 1.00 85.50 306 GLN A C 1
ATOM 2396 O O . GLN A 1 306 ? -23.174 -36.498 24.105 1.00 85.50 306 GLN A O 1
ATOM 2401 N N . PRO A 1 307 ? -22.332 -38.377 23.205 1.00 80.75 307 PRO A N 1
ATOM 2402 C CA . PRO A 1 307 ? -23.600 -38.804 22.625 1.00 80.75 307 PRO A CA 1
ATOM 2403 C C . PRO A 1 307 ? -24.548 -39.297 23.728 1.00 80.75 307 PRO A C 1
ATOM 2405 O O . PRO A 1 307 ? -24.329 -40.361 24.296 1.00 80.75 307 PRO A O 1
ATOM 2408 N N . ASN A 1 308 ? -25.615 -38.538 23.990 1.00 85.38 308 ASN A N 1
ATOM 2409 C CA . ASN A 1 308 ? -26.650 -38.868 24.974 1.00 85.38 308 ASN A CA 1
ATOM 2410 C C . ASN A 1 308 ? -28.009 -39.075 24.292 1.00 85.38 308 ASN A C 1
ATOM 2412 O O . ASN A 1 308 ? -28.344 -38.384 23.325 1.00 85.38 308 ASN A O 1
ATOM 2416 N N . ALA A 1 309 ? -28.803 -40.024 24.796 1.00 84.69 309 ALA A N 1
ATOM 2417 C CA . ALA A 1 309 ? -30.177 -40.212 24.348 1.00 84.69 309 ALA A CA 1
ATOM 2418 C C . ALA A 1 309 ? -31.039 -39.027 24.811 1.00 84.69 309 ALA A C 1
ATOM 2420 O O . ALA A 1 309 ? -31.017 -38.648 25.980 1.00 84.69 309 ALA A O 1
ATOM 2421 N N . LEU A 1 310 ? -31.828 -38.449 23.900 1.00 82.62 310 LEU A N 1
ATOM 2422 C CA . LEU A 1 310 ? -32.677 -37.289 24.204 1.00 82.62 310 LEU A CA 1
ATOM 2423 C C . LEU A 1 310 ? -33.707 -37.593 25.311 1.00 82.62 310 LEU A C 1
ATOM 2425 O O . LEU A 1 310 ? -34.104 -36.695 26.045 1.00 82.62 310 LEU A O 1
ATOM 2429 N N . SER A 1 311 ? -34.122 -38.860 25.426 1.00 84.69 311 SER A N 1
ATOM 2430 C CA . SER A 1 311 ? -35.018 -39.339 26.481 1.00 84.69 311 SER A CA 1
ATOM 2431 C C . SER A 1 311 ? -34.403 -39.230 27.873 1.00 84.69 311 SER A C 1
ATOM 2433 O O . SER A 1 311 ? -35.124 -38.860 28.790 1.00 84.69 311 SER A O 1
ATOM 2435 N N . ASP A 1 312 ? -33.099 -39.488 28.013 1.00 81.19 312 ASP A N 1
ATOM 2436 C CA . ASP A 1 312 ? -32.401 -39.421 29.304 1.00 81.19 312 ASP A CA 1
ATOM 2437 C C . ASP A 1 312 ? -32.207 -37.965 29.754 1.00 81.19 312 ASP A C 1
ATOM 2439 O O . ASP A 1 312 ? -32.346 -37.655 30.933 1.00 81.19 312 ASP A O 1
ATOM 2443 N N . LEU A 1 313 ? -31.977 -37.045 28.808 1.00 81.12 313 LEU A N 1
ATOM 2444 C CA . LEU A 1 313 ? -31.839 -35.610 29.092 1.00 81.12 313 LEU A CA 1
ATOM 2445 C C . LEU A 1 313 ? -33.153 -34.951 29.530 1.00 81.12 313 LEU A C 1
ATOM 2447 O O . LEU A 1 313 ? -33.129 -34.015 30.318 1.00 81.12 313 LEU A O 1
ATOM 2451 N N . LEU A 1 314 ? -34.293 -35.424 29.018 1.00 82.06 314 LEU A N 1
ATOM 2452 C CA . LEU A 1 314 ? -35.617 -34.904 29.380 1.00 82.06 314 LEU A CA 1
ATOM 2453 C C . LEU A 1 314 ? -36.136 -35.457 30.714 1.00 82.06 314 LEU A C 1
ATOM 2455 O O . LEU A 1 314 ? -37.063 -34.886 31.279 1.00 82.06 314 LEU A O 1
ATOM 2459 N N . SER A 1 315 ? -35.580 -36.569 31.200 1.00 79.31 315 SER A N 1
ATOM 2460 C CA . SER A 1 315 ? -35.929 -37.143 32.505 1.00 79.31 315 SER A CA 1
ATOM 2461 C C . SER A 1 315 ? -35.136 -36.563 33.681 1.00 79.31 315 SER A C 1
ATOM 2463 O O . SER A 1 315 ? -35.526 -36.809 34.820 1.00 79.31 315 SER A O 1
ATOM 2465 N N . ASP A 1 316 ? -34.057 -35.819 33.414 1.00 61.81 316 ASP A N 1
ATOM 2466 C CA . ASP A 1 316 ? -33.114 -35.299 34.425 1.00 61.81 316 ASP A CA 1
ATOM 2467 C C . ASP A 1 316 ? -33.225 -33.770 34.649 1.00 61.81 316 ASP A C 1
ATOM 2469 O O . ASP A 1 316 ? -32.490 -33.199 35.455 1.00 61.81 316 ASP A O 1
ATOM 2473 N N . THR A 1 317 ? -34.151 -33.100 33.949 1.00 43.00 317 THR A N 1
ATOM 2474 C CA . THR A 1 317 ? -34.541 -31.686 34.155 1.00 43.00 317 THR A CA 1
ATOM 2475 C C . THR A 1 317 ? -35.872 -31.572 34.878 1.00 43.00 317 THR A C 1
ATOM 2477 O O . THR A 1 317 ? -35.973 -30.738 35.805 1.00 43.00 317 THR A O 1
#

Secondary structure (DSSP, 8-state):
-------------------------------------------------HHHHHHHHHHHHHHHHHHHHHHHHHHH---HHHHHHHHHHHHHHHHHHHHHHHHHHHTTHHHH-SSHHHHHHHHHHHHHHHHHHHHHHHHHHH-SSHHHHHHHHHHHHHHHHHHHHHHHHHHHHHHHHHHHHHHHHHHHHTT-TT------SSSHHHHHHHHHHHHHHHHHHHHHHHHHHHHHHHHHHHHHHHHHHHHHHHHHHHHHHHHTT----HHHHHHHHHHHHHHHHHHHHHHHHHHHHHHHHTT----------HHHHHH--